Protein AF-A0A527ZMW0-F1 (afdb_monomer_lite)

Foldseek 3Di:
DDPVPDDDDDDDDDDDDDDDDFLDPLLVLLLVLLVQCVVDVVCLVVSLVSLCVLLVCCVVNDPDVVLSVLSVVLSVQSVVPPDDVSSVVSSVSSNVSSVCSSQVPDDPLRVQLVVLLVQLLVCLVVLHDLVSNVVSLVSNVVSVVVVLVVVVVVLVVDPPRPPPCPVVSVVVVVVLVVLSVVLSVCSNVSVSVVSVVSSVVSVVVVSVSVVVVVVVVDPVVVVVVVVVVVVVVVVVVVVVVVVVVVVVVVVVVVVVVVPVPDD

Structure (mmCIF, N/CA/C/O backbone):
data_AF-A0A527ZMW0-F1
#
_entry.id   AF-A0A527ZMW0-F1
#
loop_
_atom_site.group_PDB
_atom_site.id
_atom_site.type_symbol
_atom_site.label_atom_id
_atom_site.label_alt_id
_atom_site.label_comp_id
_atom_site.label_asym_id
_atom_site.label_entity_id
_atom_site.label_seq_id
_atom_site.pdbx_PDB_ins_code
_atom_site.Cartn_x
_atom_site.Cartn_y
_atom_site.Cartn_z
_atom_site.occupancy
_atom_site.B_iso_or_equiv
_atom_site.auth_seq_id
_atom_site.auth_comp_id
_atom_site.auth_asym_id
_atom_site.auth_atom_id
_atom_site.pdbx_PDB_model_num
ATOM 1 N N . THR A 1 1 ? 29.508 -37.284 3.346 1.00 54.88 1 THR A N 1
ATOM 2 C CA . THR A 1 1 ? 30.348 -38.178 4.153 1.00 54.88 1 THR A CA 1
ATOM 3 C C . THR A 1 1 ? 31.459 -37.344 4.719 1.00 54.88 1 THR A C 1
ATOM 5 O O . THR A 1 1 ? 32.079 -36.634 3.936 1.00 54.88 1 THR A O 1
ATOM 8 N N . ASP A 1 2 ? 31.626 -37.317 6.035 1.00 70.69 2 ASP A N 1
ATOM 9 C CA . ASP A 1 2 ? 32.776 -36.655 6.656 1.00 70.69 2 ASP A CA 1
ATOM 10 C C . ASP A 1 2 ? 34.026 -37.556 6.625 1.00 70.69 2 ASP A C 1
ATOM 12 O O . ASP A 1 2 ? 33.972 -38.701 6.169 1.00 70.69 2 ASP A O 1
ATOM 16 N N . ASP A 1 3 ? 35.152 -37.020 7.099 1.00 57.31 3 ASP A N 1
ATOM 17 C CA . ASP A 1 3 ? 36.457 -37.700 7.164 1.00 57.31 3 ASP A CA 1
ATOM 18 C C . ASP A 1 3 ? 36.449 -38.927 8.108 1.00 57.31 3 ASP A C 1
ATOM 20 O O . ASP A 1 3 ? 37.329 -39.780 8.048 1.00 57.31 3 ASP A O 1
ATOM 24 N N . ALA A 1 4 ? 35.409 -39.059 8.945 1.00 74.69 4 ALA A N 1
ATOM 25 C CA . ALA A 1 4 ? 35.156 -40.203 9.820 1.00 74.69 4 ALA A CA 1
ATOM 26 C C . ALA A 1 4 ? 34.167 -41.230 9.220 1.00 74.69 4 ALA A C 1
ATOM 28 O O . ALA A 1 4 ? 33.839 -42.221 9.871 1.00 74.69 4 ALA A O 1
ATOM 29 N N . GLY A 1 5 ? 33.697 -41.032 7.982 1.00 66.56 5 GLY A N 1
ATOM 30 C CA . GLY A 1 5 ? 32.809 -41.966 7.286 1.00 66.56 5 GLY A CA 1
ATOM 31 C C . GLY A 1 5 ? 31.313 -41.784 7.567 1.00 66.56 5 GLY A C 1
ATOM 32 O O . GLY A 1 5 ? 30.513 -42.600 7.110 1.00 66.56 5 GLY A O 1
ATOM 33 N N . HIS A 1 6 ? 30.887 -40.725 8.260 1.00 68.56 6 HIS A N 1
ATOM 34 C CA . HIS A 1 6 ? 29.470 -40.487 8.535 1.00 68.56 6 HIS A CA 1
ATOM 35 C C . HIS A 1 6 ? 28.765 -39.802 7.365 1.00 68.56 6 HIS A C 1
ATOM 37 O O . HIS A 1 6 ? 29.131 -38.714 6.913 1.00 68.56 6 HIS A O 1
ATOM 43 N N . THR A 1 7 ? 27.689 -40.419 6.889 1.00 69.50 7 THR A N 1
ATOM 44 C CA . THR A 1 7 ? 26.748 -39.834 5.931 1.00 69.50 7 THR A CA 1
ATOM 45 C C . THR A 1 7 ? 25.524 -39.303 6.662 1.00 69.50 7 THR A C 1
ATOM 47 O O . THR A 1 7 ? 24.735 -40.083 7.187 1.00 69.50 7 THR A O 1
ATOM 50 N N . ALA A 1 8 ? 25.333 -37.985 6.655 1.00 70.44 8 ALA A N 1
ATOM 51 C CA . ALA A 1 8 ? 24.058 -37.373 7.004 1.00 70.44 8 ALA A CA 1
ATOM 52 C C . ALA A 1 8 ? 23.276 -37.066 5.719 1.00 70.44 8 ALA A C 1
ATOM 54 O O . ALA A 1 8 ? 23.805 -36.435 4.803 1.00 70.44 8 ALA A O 1
ATOM 55 N N . THR A 1 9 ? 22.021 -37.499 5.659 1.00 70.69 9 THR A N 1
ATOM 56 C CA . THR A 1 9 ? 21.049 -37.096 4.635 1.00 70.69 9 THR A CA 1
ATOM 57 C C . THR A 1 9 ? 19.960 -36.282 5.317 1.00 70.69 9 THR A C 1
ATOM 59 O O . THR A 1 9 ? 19.293 -36.790 6.217 1.00 70.69 9 THR A O 1
ATOM 62 N N . SER A 1 10 ? 19.789 -35.022 4.923 1.00 77.88 10 SER A N 1
ATOM 63 C CA . SER A 1 10 ? 18.657 -34.205 5.358 1.00 77.88 10 SER A CA 1
ATOM 64 C C . SER A 1 10 ? 17.504 -34.333 4.367 1.00 77.88 10 SER A C 1
ATOM 66 O O . SER A 1 10 ? 17.706 -34.363 3.153 1.00 77.88 10 SER A O 1
ATOM 68 N N . GLU A 1 11 ? 16.277 -34.393 4.880 1.00 75.44 11 GLU A N 1
ATOM 69 C CA . GLU A 1 11 ? 15.088 -34.260 4.042 1.00 75.44 11 GLU A CA 1
ATOM 70 C C . GLU A 1 11 ? 14.970 -32.820 3.529 1.00 75.44 11 GLU A C 1
ATOM 72 O O . GLU A 1 11 ? 15.135 -31.853 4.280 1.00 75.44 11 GLU A O 1
ATOM 77 N N . THR A 1 12 ? 14.661 -32.657 2.241 1.00 75.25 12 THR A N 1
ATOM 78 C CA . THR A 1 12 ? 14.350 -31.346 1.668 1.00 75.25 12 THR A CA 1
ATOM 79 C C . THR A 1 12 ? 13.037 -30.833 2.256 1.00 75.25 12 THR A C 1
ATOM 81 O O . THR A 1 12 ? 11.980 -31.415 2.025 1.00 75.25 12 THR A O 1
ATOM 84 N N . LYS A 1 13 ? 13.086 -29.720 2.995 1.00 71.88 13 LYS A N 1
ATOM 85 C CA . LYS A 1 13 ? 11.888 -29.008 3.456 1.00 71.88 13 LYS A CA 1
ATOM 86 C C . LYS A 1 13 ? 11.589 -27.827 2.539 1.00 71.88 13 LYS A C 1
ATOM 88 O O . LYS A 1 13 ? 12.418 -26.935 2.386 1.00 71.88 13 LYS A O 1
ATOM 93 N N . THR A 1 14 ? 10.389 -27.797 1.967 1.00 74.69 14 THR A N 1
ATOM 94 C CA . THR A 1 14 ? 9.876 -26.637 1.231 1.00 74.69 14 THR A CA 1
ATOM 95 C C . THR A 1 14 ? 9.205 -25.683 2.215 1.00 74.69 14 THR A C 1
ATOM 97 O O . THR A 1 14 ? 8.204 -26.033 2.834 1.00 74.69 14 THR A O 1
ATOM 100 N N . LEU A 1 15 ? 9.762 -24.483 2.373 1.00 58.47 15 LEU A N 1
ATOM 101 C CA . LEU A 1 15 ? 9.189 -23.423 3.202 1.00 58.47 15 LEU A CA 1
ATOM 102 C C . LEU A 1 15 ? 8.570 -22.356 2.291 1.00 58.47 15 LEU A C 1
ATOM 104 O O . LEU A 1 15 ? 9.233 -21.870 1.375 1.00 58.47 15 LEU A O 1
ATOM 108 N N . VAL A 1 16 ? 7.320 -21.967 2.545 1.00 63.12 16 VAL A N 1
ATOM 109 C CA . VAL A 1 16 ? 6.725 -20.779 1.917 1.00 63.12 16 VAL A CA 1
ATOM 110 C C . VAL A 1 16 ? 7.080 -19.585 2.793 1.00 63.12 16 VAL A C 1
ATOM 112 O O . VAL A 1 16 ? 6.621 -19.491 3.930 1.00 63.12 16 VAL A O 1
ATOM 115 N N . MET A 1 17 ? 7.936 -18.693 2.296 1.00 60.50 17 MET A N 1
ATOM 116 C CA . MET A 1 17 ? 8.228 -17.446 3.006 1.00 60.50 17 MET A CA 1
ATOM 117 C C . MET A 1 17 ? 6.960 -16.582 3.050 1.00 60.50 17 MET A C 1
ATOM 119 O O . MET A 1 17 ? 6.276 -16.500 2.031 1.00 60.50 17 MET A O 1
ATOM 123 N N . PRO A 1 18 ? 6.628 -15.925 4.174 1.00 53.22 18 PRO A N 1
ATOM 124 C CA . PRO A 1 18 ? 5.506 -14.994 4.209 1.00 53.22 18 PRO A CA 1
ATOM 125 C C . PRO A 1 18 ? 5.781 -13.824 3.253 1.00 53.22 18 PRO A C 1
ATOM 127 O O . PRO A 1 18 ? 6.775 -13.114 3.402 1.00 53.22 18 PRO A O 1
ATOM 130 N N . LEU A 1 19 ? 4.913 -13.630 2.255 1.00 64.69 19 LEU A N 1
ATOM 131 C CA . LEU A 1 19 ? 4.957 -12.480 1.349 1.00 64.69 19 LEU A CA 1
ATOM 132 C C . LEU A 1 19 ? 3.869 -11.481 1.740 1.00 64.69 19 LEU A C 1
ATOM 134 O O . LEU A 1 19 ? 2.721 -11.865 1.959 1.00 64.69 19 LEU A O 1
ATOM 138 N N . ARG A 1 20 ? 4.212 -10.188 1.773 1.00 71.12 20 ARG A N 1
ATOM 139 C CA . ARG A 1 20 ? 3.205 -9.123 1.821 1.00 71.12 20 ARG A CA 1
ATOM 140 C C . ARG A 1 20 ? 2.433 -9.133 0.493 1.00 71.12 20 ARG A C 1
ATOM 142 O O . ARG A 1 20 ? 3.083 -9.041 -0.552 1.00 71.12 20 ARG A O 1
ATOM 149 N N . PRO A 1 21 ? 1.094 -9.240 0.497 1.00 72.75 21 PRO A N 1
ATOM 150 C CA . PRO A 1 21 ? 0.320 -9.114 -0.729 1.00 72.75 21 PRO A CA 1
ATOM 151 C C . PRO A 1 21 ? 0.387 -7.669 -1.244 1.00 72.75 21 PRO A C 1
ATOM 153 O O . PRO A 1 21 ? 0.359 -6.723 -0.460 1.00 72.75 21 PRO A O 1
ATOM 156 N N . PHE A 1 22 ? 0.476 -7.515 -2.564 1.00 75.44 22 PHE A N 1
ATOM 157 C CA . PHE A 1 22 ? 0.350 -6.236 -3.268 1.00 75.44 22 PHE A CA 1
ATOM 158 C C . PHE A 1 22 ? -0.889 -6.318 -4.156 1.00 75.44 22 PHE A C 1
ATOM 160 O O . PHE A 1 22 ? -1.039 -7.304 -4.885 1.00 75.44 22 PHE A O 1
ATOM 167 N N . SER A 1 23 ? -1.781 -5.332 -4.094 1.00 75.50 23 SER A N 1
ATOM 168 C CA . SER A 1 23 ? -2.983 -5.279 -4.935 1.00 75.50 23 SER A CA 1
ATOM 169 C C . SER A 1 23 ? -2.715 -4.550 -6.251 1.00 75.50 23 SER A C 1
ATOM 171 O O . SER A 1 23 ? -3.281 -4.923 -7.281 1.00 75.50 23 SER A O 1
ATOM 173 N N . ASN A 1 24 ? -1.798 -3.574 -6.256 1.00 79.00 24 ASN A N 1
ATOM 174 C CA . ASN A 1 24 ? -1.474 -2.795 -7.441 1.00 79.00 24 ASN A CA 1
ATOM 175 C C . ASN A 1 24 ? -0.688 -3.650 -8.460 1.00 79.00 24 ASN A C 1
ATOM 177 O O . ASN A 1 24 ? 0.379 -4.175 -8.133 1.00 79.00 24 ASN A O 1
ATOM 181 N N . PRO A 1 25 ? -1.147 -3.770 -9.719 1.00 86.06 25 PRO A N 1
ATOM 182 C CA . PRO A 1 25 ? -0.481 -4.582 -10.744 1.00 86.06 25 PRO A CA 1
ATOM 183 C C . PRO A 1 25 ? 0.947 -4.129 -11.049 1.00 86.06 25 PRO A C 1
ATOM 185 O O . PRO A 1 25 ? 1.824 -4.963 -11.270 1.00 86.06 25 PRO A O 1
ATOM 188 N N . LEU A 1 26 ? 1.191 -2.819 -11.021 1.00 88.69 26 LEU A N 1
ATOM 189 C CA . LEU A 1 26 ? 2.509 -2.238 -11.235 1.00 88.69 26 LEU A CA 1
ATOM 190 C C . LEU A 1 26 ? 3.428 -2.523 -10.039 1.00 88.69 26 LEU A C 1
ATOM 192 O O . LEU A 1 26 ? 4.558 -2.964 -10.233 1.00 88.69 26 LEU A O 1
ATOM 196 N N . ALA A 1 27 ? 2.932 -2.371 -8.805 1.00 90.00 27 ALA A N 1
ATOM 197 C CA . ALA A 1 27 ? 3.698 -2.733 -7.607 1.00 90.00 27 ALA A CA 1
ATOM 198 C C . ALA A 1 27 ? 4.015 -4.237 -7.570 1.00 90.00 27 ALA A C 1
ATOM 200 O O . ALA A 1 27 ? 5.137 -4.632 -7.249 1.00 90.00 27 ALA A O 1
ATOM 201 N N . ARG A 1 28 ? 3.059 -5.084 -7.982 1.00 89.19 28 ARG A N 1
ATOM 202 C CA . ARG A 1 28 ? 3.259 -6.530 -8.157 1.00 89.19 28 ARG A CA 1
ATOM 203 C C . ARG A 1 28 ? 4.340 -6.845 -9.192 1.00 89.19 28 ARG A C 1
ATOM 205 O O . ARG A 1 28 ? 5.141 -7.750 -8.983 1.00 89.19 28 ARG A O 1
ATOM 212 N N . ALA A 1 29 ? 4.395 -6.116 -10.301 1.00 92.69 29 ALA A N 1
ATOM 213 C CA . ALA A 1 29 ? 5.445 -6.318 -11.294 1.00 92.69 29 ALA A CA 1
ATOM 214 C C . ALA A 1 29 ? 6.835 -5.964 -10.729 1.00 92.69 29 ALA A C 1
ATOM 216 O O . ALA A 1 29 ? 7.787 -6.725 -10.910 1.00 92.69 29 ALA A O 1
ATOM 217 N N . VAL A 1 30 ? 6.938 -4.862 -9.978 1.00 94.38 30 VAL A N 1
ATOM 218 C CA . VAL A 1 30 ? 8.184 -4.438 -9.318 1.00 94.38 30 VAL A CA 1
ATOM 219 C C . VAL A 1 30 ? 8.623 -5.443 -8.244 1.00 94.38 30 VAL A C 1
ATOM 221 O O . VAL A 1 30 ? 9.801 -5.804 -8.188 1.00 94.38 30 VAL A O 1
ATOM 224 N N . ILE A 1 31 ? 7.704 -5.961 -7.418 1.00 94.25 31 ILE A N 1
ATOM 225 C CA . ILE A 1 31 ? 8.073 -6.927 -6.371 1.00 94.25 31 ILE A CA 1
ATOM 226 C C . ILE A 1 31 ? 8.515 -8.278 -6.947 1.00 94.25 31 ILE A C 1
ATOM 228 O O . ILE A 1 31 ? 9.418 -8.909 -6.397 1.00 94.25 31 ILE A O 1
ATOM 232 N N . GLU A 1 32 ? 7.948 -8.711 -8.076 1.00 93.62 32 GLU A N 1
ATOM 233 C CA . GLU A 1 32 ? 8.420 -9.914 -8.768 1.00 93.62 32 GLU A CA 1
ATOM 234 C C . GLU A 1 32 ? 9.833 -9.725 -9.326 1.00 93.62 32 GLU A C 1
ATOM 236 O O . GLU A 1 32 ? 10.675 -10.610 -9.172 1.00 93.62 32 GLU A O 1
ATOM 241 N N . GLN A 1 33 ? 10.141 -8.559 -9.899 1.00 94.69 33 GLN A N 1
ATOM 242 C CA . GLN A 1 33 ? 11.501 -8.225 -10.336 1.00 94.69 33 GLN A CA 1
ATOM 243 C C . GLN A 1 33 ? 12.490 -8.225 -9.168 1.00 94.69 33 GLN A C 1
ATOM 245 O O . GLN A 1 33 ? 13.560 -8.829 -9.266 1.00 94.69 33 GLN A O 1
ATOM 250 N N . ARG A 1 34 ? 12.101 -7.636 -8.029 1.00 95.56 34 ARG A N 1
ATOM 251 C CA . ARG A 1 34 ? 12.879 -7.695 -6.788 1.00 95.56 34 ARG A CA 1
ATOM 252 C C . ARG A 1 34 ? 13.140 -9.136 -6.362 1.00 95.56 34 ARG A C 1
ATOM 254 O O . ARG A 1 34 ? 14.267 -9.469 -6.015 1.00 95.56 34 ARG A O 1
ATOM 261 N N . ARG A 1 35 ? 12.111 -9.989 -6.367 1.00 93.00 35 ARG A N 1
ATOM 262 C CA . ARG A 1 35 ? 12.224 -11.402 -5.978 1.00 93.00 35 ARG A CA 1
ATOM 263 C C . ARG A 1 35 ? 13.189 -12.151 -6.889 1.00 93.00 35 ARG A C 1
ATOM 265 O O . ARG A 1 35 ? 14.018 -12.900 -6.389 1.00 93.00 35 ARG A O 1
ATOM 272 N N . VAL A 1 36 ? 13.097 -11.937 -8.201 1.00 93.69 36 VAL A N 1
ATOM 273 C CA . VAL A 1 36 ? 14.015 -12.531 -9.181 1.00 93.69 36 VAL A CA 1
ATOM 274 C C . VAL A 1 36 ? 15.455 -12.105 -8.895 1.00 93.69 36 VAL A C 1
ATOM 276 O O . VAL A 1 36 ? 16.319 -12.968 -8.785 1.00 93.69 36 VAL A O 1
ATOM 279 N N . LEU A 1 37 ? 15.697 -10.808 -8.695 1.00 92.75 37 LEU A N 1
ATOM 280 C CA . LEU A 1 37 ? 17.038 -10.280 -8.436 1.00 92.75 37 LEU A CA 1
ATOM 281 C C . LEU A 1 37 ? 17.608 -10.731 -7.081 1.00 92.75 37 LEU A C 1
ATOM 283 O O . LEU A 1 37 ? 18.798 -11.005 -6.970 1.00 92.75 37 LEU A O 1
ATOM 287 N N . ALA A 1 38 ? 16.759 -10.837 -6.056 1.00 92.12 38 ALA A N 1
ATOM 288 C CA . ALA A 1 38 ? 17.153 -11.283 -4.721 1.00 92.12 38 ALA A CA 1
ATOM 289 C C . ALA A 1 38 ? 17.500 -12.779 -4.663 1.00 92.12 38 ALA A C 1
ATOM 291 O O . ALA A 1 38 ? 18.273 -13.189 -3.800 1.00 92.12 38 ALA A O 1
ATOM 292 N N . LEU A 1 39 ? 16.910 -13.592 -5.545 1.00 91.69 39 LEU A N 1
ATOM 293 C CA . LEU A 1 39 ? 17.179 -15.029 -5.632 1.00 91.69 39 LEU A CA 1
ATOM 294 C C . LEU A 1 39 ? 18.359 -15.353 -6.555 1.00 91.69 39 LEU A C 1
ATOM 296 O O . LEU A 1 39 ? 19.047 -16.342 -6.316 1.00 91.69 39 LEU A O 1
ATOM 300 N N . ASP A 1 40 ? 18.582 -14.552 -7.599 1.00 91.56 40 ASP A N 1
ATOM 301 C CA . ASP A 1 40 ? 19.649 -14.768 -8.576 1.00 91.56 40 ASP A CA 1
ATOM 302 C C . ASP A 1 40 ? 20.208 -13.442 -9.116 1.00 91.56 40 ASP A C 1
ATOM 304 O O . ASP A 1 40 ? 19.581 -12.753 -9.924 1.00 91.56 40 ASP A O 1
ATOM 308 N N . ALA A 1 41 ? 21.444 -13.123 -8.726 1.00 88.88 41 ALA A N 1
ATOM 309 C CA . ALA A 1 41 ? 22.171 -11.951 -9.213 1.00 88.88 41 ALA A CA 1
ATOM 310 C C . ALA A 1 41 ? 22.422 -11.989 -10.736 1.00 88.88 41 ALA A C 1
ATOM 312 O O . ALA A 1 41 ? 22.469 -10.941 -11.387 1.00 88.88 41 ALA A O 1
ATOM 313 N N . ASN A 1 42 ? 22.521 -13.181 -11.341 1.00 92.06 42 ASN A N 1
ATOM 314 C CA . ASN A 1 42 ? 22.730 -13.332 -12.785 1.00 92.06 42 ASN A CA 1
ATOM 315 C C . ASN A 1 42 ? 21.476 -12.980 -13.595 1.00 92.06 42 ASN A C 1
ATOM 317 O O . ASN A 1 42 ? 21.561 -12.719 -14.797 1.00 92.06 42 ASN A O 1
ATOM 321 N N . ALA A 1 43 ? 20.313 -12.889 -12.944 1.00 94.19 43 ALA A N 1
ATOM 322 C CA . ALA A 1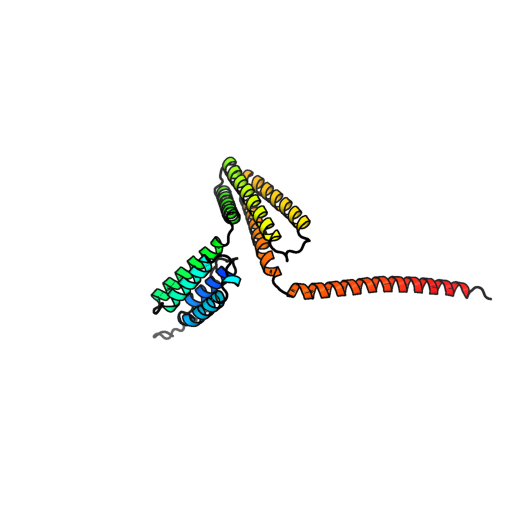 43 ? 19.068 -12.490 -13.583 1.00 94.19 43 ALA A CA 1
ATOM 323 C C . ALA A 1 43 ? 19.005 -10.988 -13.921 1.00 94.19 43 ALA A C 1
ATOM 325 O O . ALA A 1 43 ? 18.010 -10.545 -14.497 1.00 94.19 43 ALA A O 1
ATOM 326 N N . LYS A 1 44 ? 20.055 -10.201 -13.627 1.00 94.81 44 LYS A N 1
ATOM 327 C CA . LYS A 1 44 ? 20.141 -8.759 -13.918 1.00 94.81 44 LYS A CA 1
ATOM 328 C C . LYS A 1 44 ? 19.659 -8.391 -15.326 1.00 94.81 44 LYS A C 1
ATOM 330 O O . LYS A 1 44 ? 18.841 -7.485 -15.457 1.00 94.81 44 LYS A O 1
ATOM 335 N N . SER A 1 45 ? 20.137 -9.080 -16.369 1.00 95.88 45 SER A N 1
ATOM 336 C CA . SER A 1 45 ? 19.736 -8.772 -17.756 1.00 95.88 45 SER A CA 1
ATOM 337 C C . SER A 1 45 ? 18.232 -8.938 -17.950 1.00 95.88 45 SER A C 1
ATOM 339 O O . SER A 1 45 ? 17.569 -8.051 -18.469 1.00 95.88 45 SER A O 1
ATOM 341 N N . ARG A 1 46 ? 17.679 -10.042 -17.441 1.00 95.62 46 ARG A N 1
ATOM 342 C CA . ARG A 1 46 ? 16.249 -10.334 -17.525 1.00 95.62 46 ARG A CA 1
ATOM 343 C C . ARG A 1 46 ? 15.411 -9.299 -16.775 1.00 95.62 46 ARG A C 1
ATOM 345 O O . ARG A 1 46 ? 14.336 -8.937 -17.239 1.00 95.62 46 ARG A O 1
ATOM 352 N N . VAL A 1 47 ? 15.871 -8.839 -15.612 1.00 96.31 47 VAL A N 1
ATOM 353 C CA . VAL A 1 47 ? 15.169 -7.801 -14.845 1.00 96.31 47 VAL A CA 1
ATOM 354 C C . VAL A 1 47 ? 15.170 -6.473 -15.604 1.00 96.31 47 VAL A C 1
ATOM 356 O O . VAL A 1 47 ? 14.125 -5.835 -15.680 1.00 96.31 47 VAL A O 1
ATOM 359 N N . LEU A 1 48 ? 16.290 -6.095 -16.229 1.00 97.25 48 LEU A N 1
ATOM 360 C CA . LEU A 1 48 ? 16.361 -4.906 -17.085 1.00 97.25 48 LEU A CA 1
ATOM 361 C C . LEU A 1 48 ? 15.396 -4.994 -18.274 1.00 97.25 48 LEU A C 1
ATOM 363 O O . LEU A 1 48 ? 14.669 -4.035 -18.514 1.00 97.25 48 LEU A O 1
ATOM 367 N N . ASP A 1 49 ? 15.322 -6.144 -18.949 1.00 97.00 49 ASP A N 1
ATOM 368 C CA . ASP A 1 49 ? 14.391 -6.356 -20.066 1.00 97.00 49 ASP A CA 1
ATOM 369 C C . ASP A 1 49 ? 12.924 -6.224 -19.620 1.00 97.00 49 ASP A C 1
ATOM 371 O O . ASP A 1 49 ? 12.093 -5.640 -20.316 1.00 97.00 49 ASP A O 1
ATOM 375 N N . LEU A 1 50 ? 12.591 -6.741 -18.432 1.00 94.75 50 LEU A N 1
ATOM 376 C CA . LEU A 1 50 ? 11.250 -6.620 -17.855 1.00 94.75 50 LEU A CA 1
ATOM 377 C C . LEU A 1 50 ? 10.923 -5.178 -17.453 1.00 94.75 50 LEU A C 1
ATOM 379 O O . LEU A 1 50 ? 9.793 -4.736 -17.655 1.00 94.75 50 LEU A O 1
ATOM 383 N N . MET A 1 51 ? 11.886 -4.440 -16.897 1.00 95.38 51 MET A N 1
ATOM 384 C CA . MET A 1 51 ? 11.730 -3.009 -16.632 1.00 95.38 51 MET A CA 1
ATOM 385 C C . MET A 1 51 ? 11.488 -2.245 -17.932 1.00 95.38 51 MET A C 1
ATOM 387 O O . MET A 1 51 ? 10.527 -1.483 -18.005 1.00 95.38 51 MET A O 1
ATOM 391 N N . ASP A 1 52 ? 12.294 -2.515 -18.964 1.00 95.75 52 ASP A N 1
ATOM 392 C CA . ASP A 1 52 ? 12.156 -1.919 -20.294 1.00 95.75 52 ASP A CA 1
ATOM 393 C C . ASP A 1 52 ? 10.763 -2.169 -20.881 1.00 95.75 52 ASP A C 1
ATOM 395 O O . ASP A 1 52 ? 10.113 -1.227 -21.338 1.00 95.75 52 ASP A O 1
ATOM 399 N N . ALA A 1 53 ? 10.259 -3.402 -20.786 1.00 94.44 53 ALA A N 1
ATOM 400 C CA . ALA A 1 53 ? 8.933 -3.770 -21.275 1.00 94.44 53 ALA A CA 1
ATOM 401 C C . ALA A 1 53 ? 7.798 -2.984 -20.593 1.00 94.44 53 ALA A C 1
ATOM 403 O O . ALA A 1 53 ? 6.887 -2.514 -21.273 1.00 94.44 53 ALA A O 1
ATOM 404 N N . ILE A 1 54 ? 7.856 -2.803 -19.269 1.00 91.31 54 ILE A N 1
ATOM 405 C CA . ILE A 1 54 ? 6.844 -2.034 -18.519 1.00 91.31 54 ILE A CA 1
ATOM 406 C C . ILE A 1 54 ? 6.921 -0.545 -18.887 1.00 91.31 54 ILE A C 1
ATOM 408 O O . ILE A 1 54 ? 5.898 0.130 -18.986 1.00 91.31 54 ILE A O 1
ATOM 412 N N . THR A 1 55 ? 8.126 -0.032 -19.138 1.00 93.56 55 THR A N 1
ATOM 413 C CA . THR A 1 55 ? 8.362 1.380 -19.475 1.00 93.56 55 THR A CA 1
ATOM 414 C C . THR A 1 55 ? 8.225 1.715 -20.962 1.00 93.56 55 THR A C 1
ATOM 416 O O . THR A 1 55 ? 8.402 2.871 -21.330 1.00 93.56 55 THR A O 1
ATOM 419 N N . LEU A 1 56 ? 7.901 0.741 -21.822 1.00 93.75 56 LEU A N 1
ATOM 420 C CA . LEU A 1 56 ? 7.893 0.916 -23.280 1.00 93.75 56 LEU A CA 1
ATOM 421 C C . LEU A 1 56 ? 6.826 1.907 -23.775 1.00 93.75 56 LEU A C 1
ATOM 423 O O . LEU A 1 56 ? 7.069 2.643 -24.730 1.00 93.75 56 LEU A O 1
ATOM 427 N N . ARG A 1 57 ? 5.644 1.901 -23.150 1.00 91.38 57 ARG A N 1
ATOM 428 C CA . ARG A 1 57 ? 4.509 2.787 -23.465 1.00 91.38 57 ARG A CA 1
ATOM 429 C C . ARG A 1 57 ? 4.023 3.459 -22.181 1.00 91.38 57 ARG A C 1
ATOM 431 O O . ARG A 1 57 ? 3.028 3.021 -21.602 1.00 91.38 57 ARG A O 1
ATOM 438 N N . PRO A 1 58 ? 4.760 4.456 -21.665 1.00 88.88 58 PRO A N 1
ATOM 439 C CA . PRO A 1 58 ? 4.494 4.998 -20.341 1.00 88.88 58 PRO A CA 1
ATOM 440 C C . PRO A 1 58 ? 3.097 5.620 -20.220 1.00 88.88 58 PRO A C 1
ATOM 442 O O . PRO A 1 58 ? 2.487 5.524 -19.160 1.00 88.88 58 PRO A O 1
ATOM 445 N N . GLU A 1 59 ? 2.571 6.185 -21.307 1.00 84.38 59 GLU A N 1
ATOM 446 C CA . GLU A 1 59 ? 1.225 6.755 -21.385 1.00 84.38 59 GLU A CA 1
ATOM 447 C C . GLU A 1 59 ? 0.091 5.742 -21.167 1.00 84.38 59 GLU A C 1
ATOM 449 O O . GLU A 1 59 ? -0.972 6.131 -20.694 1.00 84.38 59 GLU A O 1
ATOM 454 N N . ASP A 1 60 ? 0.319 4.459 -21.465 1.00 84.88 60 ASP A N 1
ATOM 455 C CA . ASP A 1 60 ? -0.686 3.401 -21.300 1.00 84.88 60 ASP A CA 1
ATOM 456 C C . ASP A 1 60 ? -0.494 2.620 -19.990 1.00 84.88 60 ASP A C 1
ATOM 458 O O . ASP A 1 60 ? -1.430 1.997 -19.487 1.00 84.88 60 ASP A O 1
ATOM 462 N N . THR A 1 61 ? 0.729 2.613 -19.449 1.00 80.31 61 THR A N 1
ATOM 463 C CA . THR A 1 61 ? 1.102 1.784 -18.292 1.00 80.31 61 THR A CA 1
ATOM 464 C C . THR A 1 61 ? 1.041 2.540 -16.960 1.00 80.31 61 THR A C 1
ATOM 466 O O . THR A 1 61 ? 0.878 1.909 -15.914 1.00 80.31 61 THR A O 1
ATOM 469 N N . PHE A 1 62 ? 1.193 3.871 -16.957 1.00 84.19 62 PHE A N 1
ATOM 470 C CA . PHE A 1 62 ? 1.338 4.660 -15.729 1.00 84.19 62 PHE A CA 1
ATOM 471 C C . PHE A 1 62 ? 0.310 5.789 -15.622 1.00 84.19 62 PHE A C 1
ATOM 473 O O . PHE A 1 62 ? 0.395 6.789 -16.327 1.00 84.19 62 PHE A O 1
ATOM 480 N N . ASP A 1 63 ? -0.562 5.700 -14.616 1.00 77.06 63 ASP A N 1
ATOM 481 C CA . ASP A 1 63 ? -1.461 6.803 -14.237 1.00 77.06 63 ASP A CA 1
ATOM 482 C C . ASP A 1 63 ? -0.709 7.973 -13.575 1.00 77.06 63 ASP A C 1
ATOM 484 O O . ASP A 1 63 ? -1.144 9.124 -13.613 1.00 77.06 63 ASP A O 1
ATOM 488 N N . ASN A 1 64 ? 0.435 7.680 -12.946 1.00 80.62 64 ASN A N 1
ATOM 489 C CA . ASN A 1 64 ? 1.282 8.655 -12.270 1.00 80.62 64 ASN A CA 1
ATOM 490 C C . ASN A 1 64 ? 2.708 8.595 -12.825 1.00 80.62 64 ASN A C 1
ATOM 492 O O . ASN A 1 64 ? 3.441 7.624 -12.619 1.00 80.62 64 ASN A O 1
ATOM 496 N N . MET A 1 65 ? 3.133 9.681 -13.471 1.00 84.31 65 MET A N 1
ATOM 497 C CA . MET A 1 65 ? 4.459 9.781 -14.081 1.00 84.31 65 MET A CA 1
ATOM 498 C C . MET A 1 65 ? 5.604 9.728 -13.053 1.00 84.31 65 MET A C 1
ATOM 500 O O . MET A 1 65 ? 6.722 9.351 -13.395 1.00 84.31 65 MET A O 1
ATOM 504 N N . AL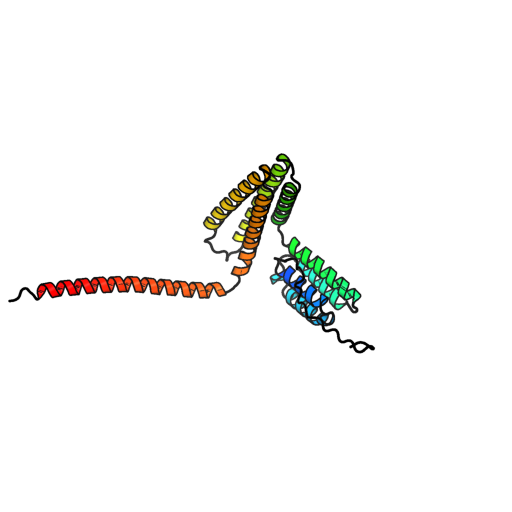A A 1 66 ? 5.346 10.029 -11.776 1.00 84.81 66 ALA A N 1
ATOM 505 C CA . ALA A 1 66 ? 6.333 9.831 -10.716 1.00 84.81 66 ALA A CA 1
ATOM 506 C C . ALA A 1 66 ? 6.694 8.345 -10.538 1.00 84.81 66 ALA A C 1
ATOM 508 O O . ALA A 1 66 ? 7.859 8.024 -10.311 1.00 84.81 66 ALA A O 1
ATOM 509 N N . HIS A 1 67 ? 5.729 7.430 -10.706 1.00 90.19 67 HIS A N 1
ATOM 510 C CA . HIS A 1 67 ? 5.985 5.986 -10.658 1.00 90.19 67 HIS A CA 1
ATOM 511 C C . HIS A 1 67 ? 6.853 5.540 -11.839 1.00 90.19 67 HIS A C 1
ATOM 513 O O . HIS A 1 67 ? 7.792 4.769 -11.655 1.00 90.19 67 HIS A O 1
ATOM 519 N N . TYR A 1 68 ? 6.594 6.077 -13.034 1.00 91.31 68 TYR A N 1
ATOM 520 C CA . TYR A 1 68 ? 7.446 5.851 -14.203 1.00 91.31 68 TYR A CA 1
ATOM 521 C C . TYR A 1 68 ? 8.888 6.299 -13.940 1.00 91.31 68 TYR A C 1
ATOM 523 O O . TYR A 1 68 ? 9.828 5.527 -14.139 1.00 91.31 68 TYR A O 1
ATOM 531 N N . LEU A 1 69 ? 9.074 7.518 -13.426 1.00 92.56 69 LEU A N 1
ATOM 532 C CA . LEU A 1 69 ? 10.402 8.046 -13.109 1.00 92.56 69 LEU A CA 1
ATOM 533 C C . LEU A 1 69 ? 11.120 7.209 -12.042 1.00 92.56 69 LEU A C 1
ATOM 535 O O . LEU A 1 69 ? 12.324 6.980 -12.159 1.00 92.56 69 LEU A O 1
ATOM 539 N N . ALA A 1 70 ? 10.395 6.705 -11.041 1.00 92.19 70 ALA A N 1
ATOM 540 C CA . ALA A 1 70 ? 10.951 5.816 -10.025 1.00 92.19 70 ALA A CA 1
ATOM 541 C C . ALA A 1 70 ? 11.465 4.497 -10.632 1.00 92.19 70 ALA A C 1
ATOM 543 O O . ALA A 1 70 ? 12.597 4.098 -10.359 1.00 92.19 70 ALA A O 1
ATOM 544 N N . ILE A 1 71 ? 10.691 3.859 -11.520 1.00 95.25 71 ILE A N 1
ATOM 545 C CA . ILE A 1 71 ? 11.123 2.631 -12.211 1.00 95.25 71 ILE A CA 1
ATOM 546 C C . ILE A 1 71 ? 12.299 2.910 -13.157 1.00 95.25 71 ILE A C 1
ATOM 548 O O . ILE A 1 71 ? 13.250 2.132 -13.198 1.00 95.25 71 ILE A O 1
ATOM 552 N N . MET A 1 72 ? 12.301 4.039 -13.869 1.00 96.12 72 MET A N 1
ATOM 553 C CA . MET A 1 72 ? 13.424 4.433 -14.731 1.00 96.12 72 MET A CA 1
ATOM 554 C C . MET A 1 72 ? 14.709 4.712 -13.941 1.00 96.12 72 MET A C 1
ATOM 556 O O . MET A 1 72 ? 15.809 4.384 -14.402 1.00 96.12 72 MET A O 1
ATOM 560 N N . SER A 1 73 ? 14.581 5.281 -12.740 1.00 96.19 73 SER A N 1
ATOM 561 C CA . SER A 1 73 ? 15.685 5.452 -11.792 1.00 96.19 73 SER A CA 1
ATOM 562 C C . SER A 1 73 ? 16.252 4.094 -11.369 1.00 96.19 73 SER A C 1
ATOM 564 O O . SER A 1 73 ? 17.447 3.854 -11.555 1.00 96.19 73 SER A O 1
ATOM 566 N N . ALA A 1 74 ? 15.398 3.174 -10.908 1.00 96.31 74 ALA A N 1
ATOM 567 C CA . ALA A 1 74 ? 15.779 1.810 -10.526 1.00 96.31 74 ALA A CA 1
ATOM 568 C C . ALA A 1 74 ? 16.468 1.063 -11.671 1.00 96.31 74 ALA A C 1
ATOM 570 O O . ALA A 1 74 ? 17.579 0.559 -11.532 1.00 96.31 74 ALA A O 1
ATOM 571 N N . ARG A 1 75 ? 15.893 1.119 -12.874 1.00 97.31 75 ARG A N 1
ATOM 572 C CA . ARG A 1 75 ? 16.499 0.545 -14.077 1.00 97.31 75 ARG A CA 1
ATOM 573 C C . ARG A 1 75 ? 17.906 1.086 -14.337 1.00 97.31 75 ARG A C 1
ATOM 575 O O . ARG A 1 75 ? 18.824 0.328 -14.654 1.00 97.31 75 ARG A O 1
ATOM 582 N N . THR A 1 76 ? 18.088 2.400 -14.225 1.00 96.69 76 THR A N 1
ATOM 583 C CA . THR A 1 76 ? 19.390 3.043 -14.449 1.00 96.69 76 THR A CA 1
ATOM 584 C C . THR A 1 76 ? 20.407 2.606 -13.395 1.00 96.69 76 THR A C 1
ATOM 586 O O . THR A 1 76 ? 21.535 2.253 -13.750 1.00 96.69 76 THR A O 1
ATOM 589 N N . ARG A 1 77 ? 20.004 2.552 -12.120 1.00 96.06 77 ARG A N 1
ATOM 590 C CA . ARG A 1 77 ? 20.836 2.058 -11.013 1.00 96.06 77 ARG A CA 1
ATOM 591 C C . ARG A 1 77 ? 21.210 0.590 -11.196 1.00 96.06 77 ARG A C 1
ATOM 593 O O . ARG A 1 77 ? 22.397 0.271 -11.162 1.00 96.06 77 ARG A O 1
ATOM 600 N N . LEU A 1 78 ? 20.244 -0.274 -11.503 1.00 96.75 78 LEU A N 1
ATOM 601 C CA . LEU A 1 78 ? 20.471 -1.690 -11.785 1.00 96.75 78 LEU A CA 1
ATOM 602 C C . LEU A 1 78 ? 21.456 -1.881 -12.941 1.00 96.75 78 LEU A C 1
ATOM 604 O O . LEU A 1 78 ? 22.371 -2.700 -12.854 1.00 96.75 78 LEU A O 1
ATOM 608 N N . LYS A 1 79 ? 21.333 -1.096 -14.019 1.00 96.81 79 LYS A N 1
ATOM 609 C CA . LYS A 1 79 ? 22.278 -1.143 -15.144 1.00 96.81 79 LYS A CA 1
ATOM 610 C C . LYS A 1 79 ? 23.711 -0.853 -14.686 1.00 96.81 79 LYS A C 1
ATOM 612 O O . LYS A 1 79 ? 24.625 -1.562 -15.112 1.00 96.81 79 LYS A O 1
ATOM 617 N N . MET A 1 80 ? 23.893 0.115 -13.788 1.00 96.25 80 MET A N 1
ATOM 618 C CA . MET A 1 80 ? 25.187 0.507 -13.208 1.00 96.25 80 MET A CA 1
ATOM 619 C C . MET A 1 80 ? 25.668 -0.389 -12.051 1.00 96.25 80 MET A C 1
ATOM 621 O O . MET A 1 80 ? 26.817 -0.262 -11.623 1.00 96.25 80 MET A O 1
ATOM 625 N N . ALA A 1 81 ? 24.826 -1.288 -11.536 1.00 95.75 81 ALA A N 1
ATOM 626 C CA . ALA A 1 81 ? 25.192 -2.219 -10.475 1.00 95.75 81 ALA A CA 1
ATOM 627 C C . ALA A 1 81 ? 26.135 -3.304 -11.017 1.00 95.75 81 ALA A C 1
ATOM 629 O O . ALA A 1 81 ? 25.710 -4.219 -11.721 1.00 95.75 81 ALA A O 1
ATOM 630 N N . ASP A 1 82 ? 27.426 -3.167 -10.741 1.00 93.25 82 ASP A N 1
ATOM 631 C CA . ASP A 1 82 ? 28.513 -4.024 -11.235 1.00 93.25 82 ASP A CA 1
ATOM 632 C C . ASP A 1 82 ? 29.006 -5.047 -10.199 1.00 93.25 82 ASP A C 1
ATOM 634 O O . ASP A 1 82 ? 29.879 -5.853 -10.506 1.00 93.25 82 ASP A O 1
ATOM 638 N N . ASN A 1 83 ? 28.451 -5.021 -8.987 1.00 93.88 83 ASN A N 1
ATOM 639 C CA . ASN A 1 83 ? 28.832 -5.891 -7.881 1.00 93.88 83 ASN A CA 1
ATOM 640 C C . ASN A 1 83 ? 27.632 -6.221 -6.982 1.00 93.88 83 ASN A C 1
ATOM 642 O O . ASN A 1 83 ? 26.600 -5.545 -7.030 1.00 93.88 83 ASN A O 1
ATOM 646 N N . ASP A 1 84 ? 27.800 -7.243 -6.144 1.00 91.12 84 ASP A N 1
ATOM 647 C CA . ASP A 1 84 ? 26.750 -7.785 -5.278 1.00 91.12 84 ASP A CA 1
ATOM 648 C C . ASP A 1 84 ? 26.189 -6.766 -4.281 1.00 91.12 84 ASP A C 1
ATOM 650 O O . ASP A 1 84 ? 24.990 -6.778 -4.010 1.00 91.12 84 ASP A O 1
ATOM 654 N N . ASP A 1 85 ? 27.014 -5.857 -3.756 1.00 93.06 85 ASP A N 1
ATOM 655 C CA . ASP A 1 85 ? 26.549 -4.849 -2.799 1.00 93.06 85 ASP A CA 1
ATOM 656 C C . ASP A 1 85 ? 25.594 -3.856 -3.468 1.00 93.06 85 ASP A C 1
ATOM 658 O O . ASP A 1 85 ? 24.499 -3.610 -2.965 1.00 93.06 85 ASP A O 1
ATOM 662 N N . LYS A 1 86 ? 25.922 -3.389 -4.678 1.00 94.19 86 LYS A N 1
ATOM 663 C CA . LYS A 1 86 ? 25.008 -2.545 -5.463 1.00 94.19 86 LYS A CA 1
ATOM 664 C C . LYS A 1 86 ? 23.723 -3.280 -5.852 1.00 94.19 86 LYS A C 1
ATOM 666 O O . LYS A 1 86 ? 22.671 -2.653 -5.947 1.00 94.19 86 LYS A O 1
ATOM 671 N N . LEU A 1 87 ? 23.785 -4.593 -6.091 1.00 94.12 87 LEU A N 1
ATOM 672 C CA . LEU A 1 87 ? 22.591 -5.399 -6.367 1.00 94.12 87 LEU A CA 1
ATOM 673 C C . LEU A 1 87 ? 21.700 -5.536 -5.125 1.00 94.12 87 LEU A C 1
ATOM 675 O O . LEU A 1 87 ? 20.478 -5.465 -5.248 1.00 94.12 87 LEU A O 1
ATOM 679 N N . ARG A 1 88 ? 22.283 -5.675 -3.928 1.00 92.94 88 ARG A N 1
ATOM 680 C CA . ARG A 1 88 ? 21.533 -5.670 -2.658 1.00 92.94 88 ARG A CA 1
ATOM 681 C C . ARG A 1 88 ? 20.837 -4.334 -2.423 1.00 92.94 88 ARG A C 1
ATOM 683 O O . ARG A 1 88 ? 19.655 -4.329 -2.078 1.00 92.94 88 ARG A O 1
ATOM 690 N N . ASP A 1 89 ? 21.531 -3.227 -2.668 1.00 93.25 89 ASP A N 1
ATOM 691 C CA . ASP A 1 89 ? 20.947 -1.886 -2.574 1.00 93.25 89 ASP A CA 1
ATOM 692 C C . ASP A 1 89 ? 19.780 -1.711 -3.551 1.00 93.25 89 ASP A C 1
ATOM 694 O O . ASP A 1 89 ? 18.758 -1.115 -3.212 1.00 93.25 89 ASP A O 1
ATOM 698 N N . GLU A 1 90 ? 19.900 -2.263 -4.759 1.00 95.56 90 GLU A N 1
ATOM 699 C CA . GLU A 1 90 ? 18.828 -2.231 -5.750 1.00 95.56 90 GLU A CA 1
ATOM 700 C C . GLU A 1 90 ? 17.619 -3.070 -5.311 1.00 95.56 90 GLU A C 1
ATOM 702 O O . GLU A 1 90 ? 16.479 -2.624 -5.410 1.00 95.56 90 GLU A O 1
ATOM 707 N N . VAL A 1 91 ? 17.841 -4.256 -4.737 1.00 95.56 91 VAL A N 1
ATOM 708 C CA . VAL A 1 91 ? 16.771 -5.081 -4.147 1.00 95.56 91 VAL A CA 1
ATOM 709 C C . VAL A 1 91 ? 16.037 -4.335 -3.025 1.00 95.56 91 VAL A C 1
ATOM 711 O O . VAL A 1 91 ? 14.815 -4.475 -2.892 1.00 95.56 91 VAL A O 1
ATOM 714 N N . ALA A 1 92 ? 16.748 -3.553 -2.211 1.00 93.12 92 ALA A N 1
ATOM 715 C CA . ALA A 1 92 ? 16.134 -2.699 -1.197 1.00 93.12 92 ALA A CA 1
ATOM 716 C C . ALA A 1 92 ? 15.341 -1.548 -1.837 1.00 93.12 92 ALA A C 1
ATOM 718 O O . ALA A 1 92 ? 14.198 -1.303 -1.464 1.00 93.12 92 ALA A O 1
ATOM 719 N N . TYR A 1 93 ? 15.887 -0.904 -2.864 1.00 94.69 93 TYR A N 1
ATOM 720 C CA . TYR A 1 93 ? 15.223 0.204 -3.546 1.00 94.69 93 TYR A CA 1
ATOM 721 C C . TYR A 1 93 ? 13.938 -0.215 -4.275 1.00 94.69 93 TYR A C 1
ATOM 723 O O . TYR A 1 93 ? 12.918 0.467 -4.192 1.00 94.69 93 TYR A O 1
ATOM 731 N N . LEU A 1 94 ? 13.930 -1.384 -4.922 1.00 94.88 94 LEU A N 1
ATOM 732 C CA . LEU A 1 94 ? 12.729 -1.933 -5.560 1.00 94.88 94 LEU A CA 1
ATOM 733 C C . LEU A 1 94 ? 11.598 -2.193 -4.558 1.00 94.88 94 LEU A C 1
ATOM 735 O O . LEU A 1 94 ? 10.426 -2.095 -4.916 1.00 94.88 94 LEU A O 1
ATOM 739 N N . TRP A 1 95 ? 11.926 -2.508 -3.301 1.00 93.94 95 TRP A N 1
ATOM 740 C CA . TRP A 1 95 ? 10.927 -2.627 -2.239 1.00 93.94 95 TRP A CA 1
ATOM 741 C C . TRP A 1 95 ? 10.269 -1.280 -1.934 1.00 93.94 95 TRP A C 1
ATOM 743 O O . TRP A 1 95 ? 9.044 -1.198 -1.897 1.00 93.94 95 TRP A O 1
ATOM 753 N N . GLU A 1 96 ? 11.066 -0.224 -1.773 1.00 91.12 96 GLU A N 1
ATOM 754 C CA . GLU A 1 96 ? 10.564 1.131 -1.520 1.00 91.12 96 GLU A CA 1
ATOM 755 C C . GLU A 1 96 ? 9.693 1.635 -2.671 1.00 91.12 96 GLU A C 1
ATOM 757 O O . GLU A 1 96 ? 8.627 2.199 -2.436 1.00 91.12 96 GLU A O 1
ATOM 762 N N . ILE A 1 97 ? 10.095 1.371 -3.917 1.00 92.50 97 ILE A N 1
ATOM 763 C CA . ILE A 1 97 ? 9.291 1.706 -5.097 1.00 92.50 97 ILE A CA 1
ATOM 764 C C . ILE A 1 97 ? 7.973 0.936 -5.087 1.00 92.50 97 ILE A C 1
ATOM 766 O O . ILE A 1 97 ? 6.924 1.536 -5.303 1.00 92.50 97 ILE A O 1
ATOM 770 N N . ALA A 1 98 ? 7.997 -0.374 -4.826 1.00 90.94 98 ALA A N 1
ATOM 771 C CA . ALA A 1 98 ? 6.775 -1.170 -4.773 1.00 90.94 98 ALA A CA 1
ATOM 772 C C . ALA A 1 98 ? 5.813 -0.647 -3.694 1.00 90.94 98 ALA A C 1
ATOM 774 O O . ALA A 1 98 ? 4.619 -0.531 -3.957 1.00 90.94 98 ALA A O 1
ATOM 775 N N . LEU A 1 99 ? 6.321 -0.275 -2.514 1.00 86.00 99 LEU A N 1
ATOM 776 C CA . LEU A 1 99 ? 5.520 0.364 -1.466 1.00 86.00 99 LEU A CA 1
ATOM 777 C C . LEU A 1 99 ? 4.973 1.722 -1.912 1.00 86.00 99 LEU A C 1
ATOM 779 O O . LEU A 1 99 ? 3.774 1.962 -1.799 1.00 86.00 99 LEU A O 1
ATOM 783 N N . GLY A 1 100 ? 5.823 2.576 -2.480 1.00 83.19 100 GLY A N 1
ATOM 784 C CA . GLY A 1 100 ? 5.430 3.891 -2.974 1.00 83.19 100 GLY A CA 1
ATOM 785 C C . GLY A 1 100 ? 4.368 3.822 -4.071 1.00 83.19 100 GLY A C 1
ATOM 786 O O . GLY A 1 100 ? 3.472 4.652 -4.092 1.00 83.19 100 GLY A O 1
ATOM 787 N N . ILE A 1 101 ? 4.407 2.812 -4.943 1.00 85.56 101 ILE A N 1
ATOM 788 C CA . ILE A 1 101 ? 3.395 2.586 -5.987 1.00 85.56 101 ILE A CA 1
ATOM 789 C C . ILE A 1 101 ? 2.096 2.021 -5.391 1.00 85.56 101 ILE A C 1
ATOM 791 O O . ILE A 1 101 ? 1.000 2.440 -5.772 1.00 85.56 101 ILE A O 1
ATOM 795 N N . GLU A 1 102 ? 2.205 1.078 -4.454 1.00 80.81 102 GLU A N 1
ATOM 796 C CA . GLU A 1 102 ? 1.065 0.493 -3.733 1.00 80.81 102 GLU A CA 1
ATOM 797 C C . GLU A 1 102 ? 0.297 1.550 -2.923 1.00 80.81 102 GLU A C 1
ATOM 799 O O . GLU A 1 102 ? -0.926 1.500 -2.814 1.00 80.81 102 GLU A O 1
ATOM 804 N N . GLU A 1 103 ? 1.004 2.529 -2.359 1.00 69.62 103 GLU A N 1
ATOM 805 C CA . GLU A 1 103 ? 0.436 3.606 -1.542 1.00 69.62 103 GLU A CA 1
ATOM 806 C C . GLU A 1 103 ? 0.133 4.880 -2.348 1.00 69.62 103 GLU A C 1
ATOM 808 O O . GLU A 1 103 ? -0.771 5.642 -1.998 1.00 69.62 103 GLU A O 1
ATOM 813 N N . GLY A 1 104 ? 0.858 5.109 -3.442 1.00 60.38 104 GLY A N 1
ATOM 814 C CA . GLY A 1 104 ? 0.778 6.300 -4.288 1.00 60.38 104 GLY A CA 1
ATOM 815 C C . GLY A 1 104 ? -0.375 6.290 -5.287 1.00 60.38 104 GLY A C 1
ATOM 816 O O . GLY A 1 104 ? -0.817 7.360 -5.698 1.00 60.38 104 GLY A O 1
ATOM 817 N N . ASN A 1 105 ? -0.914 5.115 -5.636 1.00 57.09 105 ASN A N 1
ATOM 818 C CA . ASN A 1 105 ? -2.162 5.011 -6.410 1.00 57.09 105 ASN A CA 1
ATOM 819 C C . ASN A 1 105 ? -3.426 5.167 -5.553 1.00 57.09 105 ASN A C 1
ATOM 821 O O . ASN A 1 105 ? -4.531 5.223 -6.101 1.00 57.09 105 ASN A O 1
ATOM 825 N N . LEU A 1 106 ? -3.280 5.274 -4.230 1.00 58.28 106 LEU A N 1
ATOM 826 C CA . LEU A 1 106 ? -4.406 5.618 -3.386 1.00 58.28 106 LEU A CA 1
ATOM 827 C C . LEU A 1 106 ? -4.835 7.057 -3.644 1.00 58.28 106 LEU A C 1
ATOM 829 O O . LEU A 1 106 ? -4.018 7.984 -3.618 1.00 58.28 106 LEU A O 1
ATOM 833 N N . SER A 1 107 ? -6.139 7.254 -3.808 1.00 70.56 107 SER A N 1
ATOM 834 C CA . SER A 1 107 ? -6.693 8.594 -3.676 1.00 70.56 107 SER A CA 1
ATOM 835 C C . SER A 1 107 ? -6.530 9.109 -2.241 1.00 70.56 107 SER A C 1
ATOM 837 O O . SER A 1 107 ? -6.329 8.328 -1.305 1.00 70.56 107 SER A O 1
ATOM 839 N N . ASP A 1 108 ? -6.612 10.426 -2.042 1.00 77.56 108 ASP A N 1
ATOM 840 C CA . ASP A 1 108 ? -6.604 11.005 -0.693 1.00 77.56 108 ASP A CA 1
ATOM 841 C C . ASP A 1 108 ? -7.707 10.399 0.186 1.00 77.56 108 ASP A C 1
ATOM 843 O O . ASP A 1 108 ? -7.466 10.105 1.360 1.00 77.56 108 ASP A O 1
ATOM 847 N N . ALA A 1 109 ? -8.884 10.136 -0.391 1.00 82.44 109 ALA A N 1
ATOM 848 C CA . ALA A 1 109 ? -9.973 9.467 0.307 1.00 82.44 109 ALA A CA 1
ATOM 849 C C . ALA A 1 109 ? -9.631 8.022 0.698 1.00 82.44 109 ALA A C 1
ATOM 851 O O . ALA A 1 109 ? -9.937 7.598 1.810 1.00 82.44 109 ALA A O 1
ATOM 852 N N . GLU A 1 110 ? -8.944 7.271 -0.163 1.00 81.88 110 GLU A N 1
ATOM 853 C CA . GLU A 1 110 ? -8.517 5.908 0.157 1.00 81.88 110 GLU A CA 1
ATOM 854 C C . GLU A 1 110 ? -7.449 5.876 1.261 1.00 81.88 110 GLU A C 1
ATOM 856 O O . GLU A 1 110 ? -7.509 5.036 2.163 1.00 81.88 110 GLU A O 1
ATOM 861 N N . ARG A 1 111 ? -6.496 6.821 1.250 1.00 83.56 111 ARG A N 1
ATOM 862 C CA . ARG A 1 111 ? -5.502 6.948 2.331 1.00 83.56 111 ARG A CA 1
ATOM 863 C C . ARG A 1 111 ? -6.173 7.253 3.662 1.00 83.56 111 ARG A C 1
ATOM 865 O O . ARG A 1 111 ? -5.861 6.594 4.653 1.00 83.56 111 ARG A O 1
ATOM 872 N N . ARG A 1 112 ? -7.102 8.216 3.679 1.00 88.00 112 ARG A N 1
ATOM 873 C CA . ARG A 1 112 ? -7.883 8.550 4.879 1.00 88.00 112 ARG A CA 1
ATOM 874 C C . ARG A 1 112 ? -8.684 7.358 5.378 1.00 88.00 112 ARG A C 1
ATOM 876 O O . ARG A 1 112 ? -8.703 7.118 6.579 1.00 88.00 112 ARG A O 1
ATOM 883 N N . LEU A 1 113 ? -9.289 6.588 4.474 1.00 90.25 113 LEU A N 1
ATOM 884 C CA . LEU A 1 113 ? -10.059 5.408 4.848 1.00 90.25 113 LEU A CA 1
ATOM 885 C C . LEU A 1 113 ? -9.181 4.364 5.546 1.00 90.25 113 LEU A C 1
ATOM 887 O O . LEU A 1 113 ? -9.544 3.902 6.625 1.00 90.25 113 LEU A O 1
ATOM 891 N N . ARG A 1 114 ? -8.000 4.049 4.995 1.00 88.06 114 ARG A N 1
ATOM 892 C CA . ARG A 1 114 ? -7.055 3.122 5.645 1.00 88.06 114 ARG A CA 1
ATOM 893 C C . ARG A 1 114 ? -6.582 3.632 7.006 1.00 88.06 114 ARG A C 1
ATOM 895 O O . ARG A 1 114 ? -6.494 2.852 7.948 1.00 88.06 114 ARG A O 1
ATOM 902 N N . GLN A 1 115 ? -6.299 4.930 7.125 1.00 90.12 115 GLN A N 1
ATOM 903 C CA . GLN A 1 115 ? -5.897 5.537 8.398 1.00 90.12 115 GLN A CA 1
ATOM 904 C C . GLN A 1 115 ? -7.003 5.432 9.454 1.00 90.12 115 GLN A C 1
ATOM 906 O O . GLN A 1 115 ? -6.725 5.015 10.575 1.00 90.12 115 GLN A O 1
ATOM 911 N N . ALA A 1 116 ? -8.249 5.741 9.089 1.00 94.62 116 ALA A N 1
ATOM 912 C CA . ALA A 1 116 ? -9.389 5.635 9.993 1.00 94.62 116 ALA A CA 1
ATOM 913 C C . ALA A 1 116 ? -9.672 4.179 10.405 1.00 94.62 116 ALA A C 1
ATOM 915 O O . ALA A 1 116 ? -9.940 3.908 11.574 1.00 94.62 116 ALA A O 1
ATOM 916 N N . GLN A 1 117 ? -9.543 3.225 9.474 1.00 92.31 117 GLN A N 1
ATOM 917 C CA . GLN A 1 117 ? -9.642 1.792 9.777 1.00 92.31 117 GLN A CA 1
ATOM 918 C C . GLN A 1 117 ? -8.577 1.348 10.786 1.00 92.31 117 GLN A C 1
ATOM 920 O O . GLN A 1 117 ? -8.907 0.670 11.758 1.00 92.31 117 GLN A O 1
ATOM 925 N N . GLN A 1 118 ? -7.317 1.748 10.581 1.00 92.38 118 GLN A N 1
ATOM 926 C CA . GLN A 1 118 ? -6.220 1.408 11.488 1.00 92.38 118 GLN A CA 1
ATOM 927 C C . GLN A 1 118 ? -6.428 2.027 12.875 1.00 92.38 118 GLN A C 1
ATOM 929 O O . GLN A 1 118 ? -6.291 1.333 13.878 1.00 92.38 118 GLN A O 1
ATOM 934 N N . ALA A 1 119 ? -6.826 3.301 12.936 1.00 93.00 119 ALA A N 1
ATOM 935 C CA . ALA A 1 119 ? -7.100 3.995 14.191 1.00 93.00 119 ALA A CA 1
ATOM 936 C C . ALA A 1 119 ? -8.217 3.309 14.993 1.00 93.00 119 ALA A C 1
ATOM 938 O O . ALA A 1 119 ? -8.075 3.104 16.198 1.00 93.00 119 ALA A O 1
ATOM 939 N N . LEU A 1 120 ? -9.298 2.894 14.326 1.00 94.00 120 LEU A N 1
ATOM 940 C CA . LEU A 1 120 ? -10.377 2.145 14.964 1.00 94.00 120 LEU A CA 1
ATOM 941 C C . LEU A 1 120 ? -9.921 0.754 15.420 1.00 94.00 120 LEU A C 1
ATOM 943 O O . LEU A 1 120 ? -10.246 0.337 16.531 1.00 94.00 120 LEU A O 1
ATOM 947 N N . GLN A 1 121 ? -9.154 0.037 1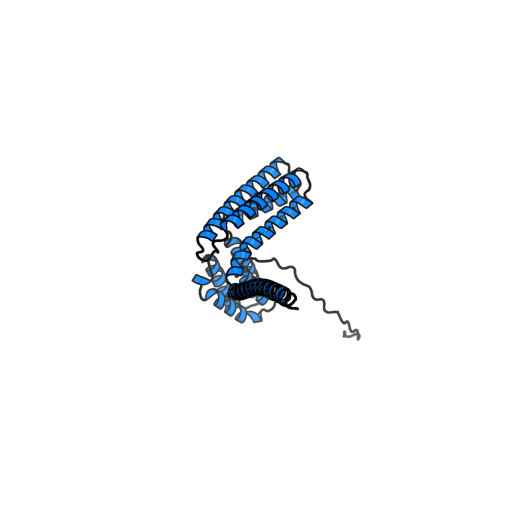4.596 1.00 93.81 121 GLN A N 1
ATOM 948 C CA . GLN A 1 121 ? -8.605 -1.268 14.967 1.00 93.81 121 GLN A CA 1
ATOM 949 C C . GLN A 1 121 ? -7.727 -1.163 16.220 1.00 93.81 121 GLN A C 1
ATOM 951 O O . GLN A 1 121 ? -7.863 -1.978 17.136 1.00 93.81 121 GLN A O 1
ATOM 956 N N . ASP A 1 122 ? -6.859 -0.154 16.280 1.00 93.38 122 ASP A N 1
ATOM 957 C CA . ASP A 1 122 ? -5.987 0.094 17.425 1.00 93.38 122 ASP A CA 1
ATOM 958 C C . ASP A 1 122 ? -6.798 0.497 18.664 1.00 93.38 122 ASP A C 1
ATOM 960 O O . ASP A 1 122 ? -6.530 -0.009 19.756 1.00 93.38 122 ASP A O 1
ATOM 964 N N . ALA A 1 123 ? -7.835 1.328 18.508 1.00 93.44 123 ALA A N 1
ATOM 965 C CA . ALA A 1 123 ? -8.749 1.694 19.590 1.00 93.44 123 ALA A CA 1
ATOM 966 C C . ALA A 1 123 ? -9.459 0.461 20.177 1.00 93.44 123 ALA A C 1
ATOM 968 O O . ALA A 1 123 ? -9.436 0.247 21.390 1.00 93.44 123 ALA A O 1
ATOM 969 N N . ILE A 1 124 ? -10.007 -0.412 19.326 1.00 91.94 124 ILE A N 1
ATOM 970 C CA . ILE A 1 124 ? -10.661 -1.661 19.747 1.00 91.94 124 ILE A CA 1
ATOM 971 C C . ILE A 1 124 ? -9.656 -2.588 20.436 1.00 91.94 124 ILE A C 1
ATOM 973 O O . ILE A 1 124 ? -9.930 -3.113 21.515 1.00 91.94 124 ILE A O 1
ATOM 977 N N . LYS A 1 125 ? -8.473 -2.783 19.842 1.00 91.81 125 LYS A N 1
ATOM 978 C CA . LYS A 1 125 ? -7.431 -3.676 20.368 1.00 91.81 125 LYS A CA 1
ATOM 979 C C . LYS A 1 125 ? -6.935 -3.235 21.742 1.00 91.81 125 LYS A C 1
ATOM 981 O O . LYS A 1 125 ? -6.769 -4.072 22.629 1.00 91.81 125 LYS A O 1
ATOM 986 N N . ASN A 1 126 ? -6.721 -1.936 21.919 1.00 91.25 126 ASN A N 1
ATOM 987 C CA . ASN A 1 126 ? -6.245 -1.366 23.175 1.00 91.25 126 ASN A CA 1
ATOM 988 C C . ASN A 1 126 ? -7.360 -1.217 24.218 1.00 91.25 126 ASN A C 1
ATOM 990 O O . ASN A 1 126 ? -7.063 -0.948 25.379 1.00 91.25 126 ASN A O 1
ATOM 994 N N . GLY A 1 127 ? -8.625 -1.434 23.840 1.00 87.62 127 GLY A N 1
ATOM 995 C CA . GLY A 1 127 ? -9.750 -1.253 24.747 1.00 87.62 127 GLY A CA 1
ATOM 996 C C . GLY A 1 127 ? -9.973 0.205 25.113 1.00 87.62 127 GLY A C 1
ATOM 997 O O . GLY A 1 127 ? -10.152 0.504 26.291 1.00 87.62 127 GLY A O 1
ATOM 998 N N . ALA A 1 128 ? -9.891 1.082 24.115 1.00 92.75 128 ALA A N 1
ATOM 999 C CA . ALA A 1 128 ? -10.145 2.506 24.253 1.00 92.75 128 ALA A CA 1
ATOM 1000 C C . ALA A 1 128 ? -11.545 2.779 24.829 1.00 92.75 128 ALA A C 1
ATOM 1002 O O . ALA A 1 128 ? -12.428 1.918 24.807 1.00 92.75 128 ALA A O 1
ATOM 1003 N N . SER A 1 129 ? -11.733 3.984 25.357 1.00 93.56 129 SER A N 1
ATOM 1004 C CA . SER A 1 129 ? -13.023 4.428 25.887 1.00 93.56 129 SER A CA 1
ATOM 1005 C C . SER A 1 129 ? -14.089 4.545 24.790 1.00 93.56 129 SER A C 1
ATOM 1007 O O . SER A 1 129 ? -13.765 4.742 23.617 1.00 93.56 129 SER A O 1
ATOM 1009 N N . ASP A 1 130 ? -15.368 4.482 25.172 1.00 92.69 130 ASP A N 1
ATOM 1010 C CA . ASP A 1 130 ? -16.495 4.634 24.239 1.00 92.69 130 ASP A CA 1
ATOM 1011 C C . ASP A 1 130 ? -16.397 5.932 23.420 1.00 92.69 130 ASP A C 1
ATOM 1013 O O . ASP A 1 130 ? -16.674 5.931 22.224 1.00 92.69 130 ASP A O 1
ATOM 1017 N N . GLU A 1 131 ? -15.921 7.019 24.036 1.00 93.12 131 GLU A N 1
ATOM 1018 C CA . GLU A 1 131 ? -15.712 8.313 23.374 1.00 93.12 131 GLU A CA 1
ATOM 1019 C C . GLU A 1 131 ? -14.633 8.249 22.277 1.00 93.12 131 GLU A C 1
ATOM 1021 O O . GLU A 1 131 ? -14.766 8.864 21.215 1.00 93.12 131 GLU A O 1
ATOM 1026 N N . GLU A 1 132 ? -13.557 7.494 22.507 1.00 93.50 132 GLU A N 1
ATOM 1027 C CA . GLU A 1 132 ? -12.485 7.294 21.527 1.00 93.50 132 GLU A CA 1
ATOM 1028 C C . GLU A 1 132 ? -12.940 6.388 20.379 1.00 93.50 132 GLU A C 1
ATOM 1030 O O . GLU A 1 132 ? -12.629 6.665 19.217 1.00 93.50 132 GLU A O 1
ATOM 1035 N N . ILE A 1 133 ? -13.716 5.344 20.690 1.00 93.19 133 ILE A N 1
ATOM 1036 C CA . ILE A 1 133 ? -14.342 4.467 19.693 1.00 93.19 133 ILE A CA 1
ATOM 1037 C C . ILE A 1 133 ? -15.315 5.275 18.830 1.00 93.19 133 ILE A C 1
ATOM 1039 O O . ILE A 1 133 ? -15.268 5.168 17.605 1.00 93.19 133 ILE A O 1
ATOM 1043 N N . ASP A 1 134 ? -16.136 6.135 19.435 1.00 94.06 134 ASP A N 1
ATOM 1044 C CA . ASP A 1 134 ? -17.073 7.013 18.728 1.00 94.06 134 ASP A CA 1
ATOM 1045 C C . ASP A 1 134 ? -16.368 7.953 17.764 1.00 94.06 134 ASP A C 1
ATOM 1047 O O . ASP A 1 134 ? -16.780 8.116 16.609 1.00 94.06 134 ASP A O 1
ATOM 1051 N N . LYS A 1 135 ? -15.266 8.550 18.216 1.00 95.50 135 LYS A N 1
ATOM 1052 C CA . LYS A 1 135 ? -14.456 9.420 17.373 1.00 95.50 135 LYS A CA 1
ATOM 1053 C C . LYS A 1 135 ? -13.861 8.652 16.189 1.00 95.50 135 LYS A C 1
ATOM 1055 O O . LYS A 1 135 ? -13.997 9.107 15.054 1.00 95.50 135 LYS A O 1
ATOM 1060 N N . ALA A 1 136 ? -13.261 7.486 16.430 1.00 95.31 136 ALA A N 1
ATOM 1061 C CA . ALA A 1 136 ? -12.671 6.661 15.377 1.00 95.31 136 ALA A CA 1
ATOM 1062 C C . ALA A 1 136 ? -13.727 6.140 14.382 1.00 95.31 136 ALA A C 1
ATOM 1064 O O . ALA A 1 136 ? -13.507 6.161 13.171 1.00 95.31 136 ALA A O 1
ATOM 1065 N N . MET A 1 137 ? -14.909 5.747 14.869 1.00 95.25 137 MET A N 1
ATOM 1066 C CA . MET A 1 137 ? -16.046 5.341 14.034 1.00 95.25 137 MET A CA 1
ATOM 1067 C C . MET A 1 137 ? -16.562 6.487 13.166 1.00 95.25 137 MET A C 1
ATOM 1069 O O . MET A 1 137 ? -16.899 6.283 11.997 1.00 95.25 137 MET A O 1
ATOM 1073 N N . LYS A 1 138 ? -16.618 7.705 13.712 1.00 95.81 138 LYS A N 1
ATOM 1074 C CA . LYS A 1 138 ? -17.016 8.892 12.953 1.00 95.81 138 LYS A CA 1
ATOM 1075 C C . LYS A 1 138 ? -16.022 9.198 11.833 1.00 95.81 138 LYS A C 1
ATOM 1077 O O . LYS A 1 138 ? -16.444 9.386 10.694 1.00 95.81 138 LYS A O 1
ATOM 1082 N N . GLU A 1 139 ? -14.724 9.190 12.136 1.00 94.94 139 GLU A N 1
ATOM 1083 C CA . GLU A 1 139 ? -13.664 9.375 11.136 1.00 94.94 139 GLU A CA 1
ATOM 1084 C C . GLU A 1 139 ? -13.732 8.294 10.043 1.00 94.94 139 GLU A C 1
ATOM 1086 O O . GLU A 1 139 ? -13.602 8.601 8.856 1.00 94.94 139 GLU A O 1
ATOM 1091 N N . LEU A 1 140 ? -14.030 7.044 10.420 1.00 95.12 140 LEU A N 1
ATOM 1092 C CA . LEU A 1 140 ? -14.220 5.943 9.478 1.00 95.12 140 LEU A CA 1
ATOM 1093 C C . LEU A 1 140 ? -15.414 6.173 8.540 1.00 95.12 140 LEU A C 1
ATOM 1095 O O . LEU A 1 140 ? -15.256 6.034 7.325 1.00 95.12 140 LEU A O 1
ATOM 1099 N N . ARG A 1 141 ? -16.586 6.558 9.070 1.00 94.50 141 ARG A N 1
ATOM 1100 C CA . ARG A 1 141 ? -17.775 6.878 8.253 1.00 94.50 141 ARG A CA 1
ATOM 1101 C C . ARG A 1 141 ? -17.493 8.027 7.282 1.00 94.50 141 ARG A C 1
ATOM 1103 O O . ARG A 1 141 ? -17.840 7.940 6.106 1.00 94.50 141 ARG A O 1
ATOM 1110 N N . GLU A 1 142 ? -16.844 9.092 7.747 1.00 94.38 142 GLU A N 1
ATOM 1111 C CA . GLU A 1 142 ? -16.500 10.246 6.907 1.00 94.38 142 GLU A CA 1
ATOM 1112 C C . GLU A 1 142 ? -15.545 9.862 5.770 1.00 94.38 142 GLU A C 1
ATOM 1114 O O . GLU A 1 142 ? -15.790 10.205 4.609 1.00 94.38 142 GLU A O 1
ATOM 1119 N N . ALA A 1 143 ? -14.487 9.108 6.077 1.00 94.12 143 ALA A N 1
ATOM 1120 C CA . ALA A 1 143 ? -13.527 8.653 5.079 1.00 94.12 143 ALA A CA 1
ATOM 1121 C C . ALA A 1 143 ? -14.150 7.669 4.075 1.00 94.12 143 ALA A C 1
ATOM 1123 O O . ALA A 1 143 ? -13.866 7.746 2.878 1.00 94.12 143 ALA A O 1
ATOM 1124 N N . MET A 1 144 ? -15.048 6.791 4.534 1.00 91.94 144 MET A N 1
ATOM 1125 C CA . MET A 1 144 ? -15.798 5.871 3.675 1.00 91.94 144 MET A CA 1
ATOM 1126 C C . MET A 1 144 ? -16.672 6.627 2.673 1.00 91.94 144 MET A C 1
ATOM 1128 O O . MET A 1 144 ? -16.640 6.336 1.477 1.00 91.94 144 MET A O 1
ATOM 1132 N N . ASN A 1 145 ? -17.406 7.640 3.133 1.00 90.31 145 ASN A N 1
ATOM 1133 C CA . ASN A 1 145 ? -18.262 8.453 2.270 1.00 90.31 145 ASN A CA 1
ATOM 1134 C C . ASN A 1 145 ? -17.455 9.185 1.192 1.00 90.31 145 ASN A C 1
ATOM 1136 O O . ASN A 1 145 ? -17.834 9.166 0.019 1.00 90.31 145 ASN A O 1
ATOM 1140 N N . GLN A 1 146 ? -16.311 9.772 1.564 1.00 89.12 146 GLN A N 1
ATOM 1141 C CA . GLN A 1 146 ? -15.393 10.397 0.604 1.00 89.12 146 GLN A CA 1
ATOM 1142 C C . GLN A 1 146 ? -14.884 9.377 -0.422 1.00 89.12 146 GLN A C 1
ATOM 1144 O O . GLN A 1 146 ? -14.901 9.646 -1.624 1.00 89.12 146 GLN A O 1
ATOM 1149 N N . PHE A 1 147 ? -14.487 8.186 0.035 1.00 88.31 147 PHE A N 1
ATOM 1150 C CA . PHE A 1 147 ? -14.001 7.127 -0.845 1.00 88.31 147 PHE A CA 1
ATOM 1151 C C . PHE A 1 147 ? -15.075 6.685 -1.841 1.00 88.31 147 PHE A C 1
ATOM 1153 O O . PHE A 1 147 ? -14.801 6.600 -3.035 1.00 88.31 147 PHE A O 1
ATOM 1160 N N . LEU A 1 148 ? -16.302 6.431 -1.382 1.00 86.44 148 LEU A N 1
ATOM 1161 C CA . LEU A 1 148 ? -17.407 6.005 -2.243 1.00 86.44 148 LEU A CA 1
ATOM 1162 C C . LEU A 1 148 ? -17.783 7.083 -3.261 1.00 86.44 148 LEU A C 1
ATOM 1164 O O . LEU A 1 148 ? -18.065 6.761 -4.417 1.00 86.44 148 LEU A O 1
ATOM 1168 N N . GLN A 1 149 ? -17.740 8.356 -2.863 1.00 84.44 149 GLN A N 1
ATOM 1169 C CA . GLN A 1 149 ? -17.995 9.481 -3.755 1.00 84.44 149 GLN A CA 1
ATOM 1170 C C . GLN A 1 149 ? -16.940 9.567 -4.865 1.00 84.44 149 GLN A C 1
ATOM 1172 O O . GLN A 1 149 ? -17.292 9.640 -6.045 1.00 84.44 149 GLN A O 1
ATOM 1177 N N . GLU A 1 150 ? -15.654 9.501 -4.519 1.00 81.44 150 GLU A N 1
ATOM 1178 C CA . GLU A 1 150 ? -14.568 9.477 -5.504 1.00 81.44 150 GLU A CA 1
ATOM 1179 C C . GLU A 1 150 ? -14.610 8.216 -6.372 1.00 81.44 150 GLU A C 1
ATOM 1181 O O . GLU A 1 150 ? -14.415 8.273 -7.590 1.00 81.44 150 GLU A O 1
ATOM 1186 N N . PHE A 1 151 ? -14.913 7.066 -5.770 1.00 79.38 151 PHE A N 1
ATOM 1187 C CA . PHE A 1 151 ? -15.073 5.806 -6.479 1.00 79.38 151 PHE A CA 1
ATOM 1188 C C . PHE A 1 151 ? -16.188 5.904 -7.525 1.00 79.38 151 PHE A C 1
ATOM 1190 O O . PHE A 1 151 ? -15.977 5.490 -8.669 1.00 79.38 151 PHE A O 1
ATOM 1197 N N . ALA A 1 152 ? -17.336 6.486 -7.164 1.00 77.69 152 ALA A N 1
ATOM 1198 C CA . ALA A 1 152 ? -18.467 6.704 -8.058 1.00 77.69 152 ALA A CA 1
ATOM 1199 C C . ALA A 1 152 ? -18.134 7.698 -9.177 1.00 77.69 152 ALA A C 1
ATOM 1201 O O . ALA A 1 152 ? -18.429 7.417 -10.337 1.00 77.69 152 ALA A O 1
ATOM 1202 N N . GLN A 1 153 ? -17.462 8.812 -8.868 1.00 73.81 153 GLN A N 1
ATOM 1203 C CA . GLN A 1 153 ? -17.008 9.773 -9.882 1.00 73.81 153 GLN A CA 1
ATOM 1204 C C . GLN A 1 153 ? -16.064 9.116 -10.896 1.00 73.81 153 GLN A C 1
ATOM 1206 O O . GLN A 1 153 ? -16.249 9.262 -12.103 1.00 73.81 153 GLN A O 1
ATOM 1211 N N . ARG A 1 154 ? -15.099 8.316 -10.425 1.00 66.12 154 ARG A N 1
ATOM 1212 C CA . ARG A 1 154 ? -14.194 7.547 -11.296 1.00 66.12 154 ARG A CA 1
ATOM 1213 C C . ARG A 1 154 ? -14.929 6.485 -12.117 1.00 66.12 154 ARG A C 1
ATOM 1215 O O . ARG A 1 154 ? -14.534 6.210 -13.243 1.00 66.12 154 ARG A O 1
ATOM 1222 N N . ALA A 1 155 ? -15.971 5.865 -11.564 1.00 64.94 155 ALA A N 1
ATOM 1223 C CA . ALA A 1 155 ? -16.778 4.883 -12.287 1.00 64.94 155 ALA A CA 1
ATOM 1224 C C . ALA A 1 155 ? -17.594 5.535 -13.417 1.00 64.94 155 ALA A C 1
ATOM 1226 O O . ALA A 1 155 ? -17.676 4.970 -14.501 1.00 64.94 155 ALA A O 1
ATOM 1227 N N . GLN A 1 156 ? -18.129 6.740 -13.193 1.00 63.41 156 GLN A N 1
ATOM 1228 C CA . GLN A 1 156 ? -18.868 7.510 -14.204 1.00 63.41 156 GLN A CA 1
ATOM 1229 C C . GLN A 1 156 ? -17.976 8.014 -15.345 1.00 63.41 156 GLN A C 1
ATOM 1231 O O . GLN A 1 156 ? -18.433 8.126 -16.478 1.00 63.41 156 GLN A O 1
ATOM 1236 N N . GLN A 1 157 ? -16.701 8.295 -15.065 1.00 56.5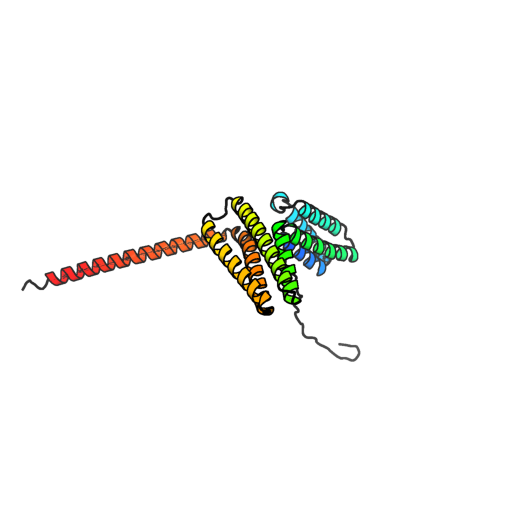0 157 GLN A N 1
ATOM 1237 C CA . GLN A 1 157 ? -15.722 8.705 -16.078 1.00 56.50 157 GLN A CA 1
ATOM 1238 C C . GLN A 1 157 ? -15.284 7.558 -17.003 1.00 56.50 157 GLN A C 1
ATOM 1240 O O . GLN A 1 157 ? -14.633 7.818 -18.010 1.00 56.50 157 GLN A O 1
ATOM 1245 N N . ASN A 1 158 ? -15.644 6.307 -16.694 1.00 48.53 158 ASN A N 1
ATOM 1246 C CA . ASN A 1 158 ? -15.341 5.141 -17.518 1.00 48.53 158 ASN A CA 1
ATOM 1247 C C . ASN A 1 158 ? -16.545 4.806 -18.430 1.00 48.53 158 ASN A C 1
ATOM 1249 O O . ASN A 1 158 ? -17.531 4.249 -17.942 1.00 48.53 158 ASN A O 1
ATOM 1253 N N . PRO A 1 159 ? -16.489 5.069 -19.754 1.00 46.84 159 PRO A N 1
ATOM 1254 C CA . PRO A 1 159 ? -17.637 4.895 -20.659 1.00 46.84 159 PRO A CA 1
ATOM 1255 C C . PRO A 1 159 ? -18.062 3.431 -20.866 1.00 46.84 159 PRO A C 1
ATOM 1257 O O . PRO A 1 159 ? -19.161 3.169 -21.342 1.00 46.84 159 PRO A O 1
ATOM 1260 N N . ASN A 1 160 ? -17.193 2.480 -20.506 1.00 49.97 160 ASN A N 1
ATOM 1261 C CA . ASN A 1 160 ? -17.438 1.038 -20.593 1.00 49.97 160 ASN A CA 1
ATOM 1262 C C . ASN A 1 160 ? -17.977 0.427 -19.285 1.00 49.97 160 ASN A C 1
ATOM 1264 O O . ASN A 1 160 ? -18.114 -0.795 -19.199 1.00 49.97 160 ASN A O 1
ATOM 1268 N N . ALA A 1 161 ? -18.271 1.234 -18.259 1.00 48.94 161 ALA A N 1
ATOM 1269 C CA . ALA A 1 161 ? -18.888 0.730 -17.037 1.00 48.94 161 ALA A CA 1
ATOM 1270 C C . ALA A 1 161 ? -20.337 0.282 -17.332 1.00 48.94 161 ALA A C 1
ATOM 1272 O O . ALA A 1 161 ? -21.130 1.073 -17.850 1.00 48.94 161 ALA A O 1
ATOM 1273 N N . PRO A 1 162 ? -20.719 -0.979 -17.048 1.00 46.41 162 PRO A N 1
ATOM 1274 C CA . PRO A 1 162 ? -22.061 -1.456 -17.343 1.00 46.41 162 PRO A CA 1
ATOM 1275 C C . PRO A 1 162 ? -23.114 -0.638 -16.585 1.00 46.41 162 PRO A C 1
ATOM 1277 O O . PRO A 1 162 ? -23.131 -0.582 -15.358 1.00 46.41 162 PRO A O 1
ATOM 1280 N N . GLN A 1 163 ? -24.064 -0.086 -17.338 1.00 47.44 163 GLN A N 1
ATOM 1281 C CA . GLN A 1 163 ? -25.150 0.796 -16.886 1.00 47.44 163 GLN A CA 1
ATOM 1282 C C . GLN A 1 163 ? -26.140 0.152 -15.882 1.00 47.44 163 GLN A C 1
ATOM 1284 O O . GLN A 1 163 ? -27.048 0.810 -15.387 1.00 47.44 163 GLN A O 1
ATOM 1289 N N . MET A 1 164 ? -25.935 -1.122 -15.523 1.00 43.81 164 MET A 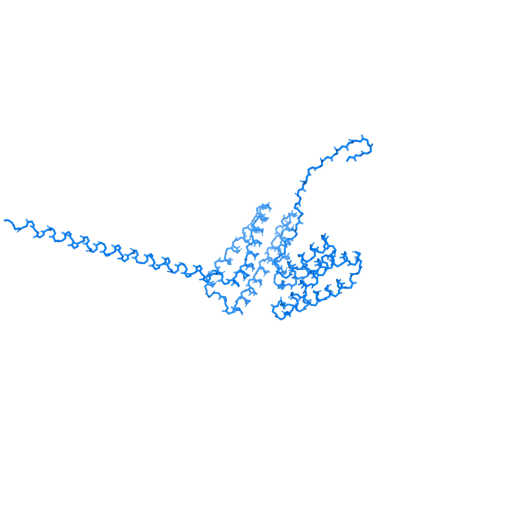N 1
ATOM 1290 C CA . MET A 1 164 ? -26.698 -1.893 -14.526 1.00 43.81 164 MET A CA 1
ATOM 1291 C C . MET A 1 164 ? -26.185 -1.719 -13.079 1.00 43.81 164 MET A C 1
ATOM 1293 O O . MET A 1 164 ? -26.473 -2.540 -12.211 1.00 43.81 164 MET A O 1
ATOM 1297 N N . GLN A 1 165 ? -25.392 -0.681 -12.803 1.00 50.34 165 GLN A N 1
ATOM 1298 C CA . GLN A 1 165 ? -24.711 -0.496 -11.516 1.00 50.34 165 GLN A CA 1
ATOM 1299 C C . GLN A 1 165 ? -25.426 0.423 -10.513 1.00 50.34 165 GLN A C 1
ATOM 1301 O O . GLN A 1 165 ? -25.089 0.354 -9.336 1.00 50.34 165 GLN A O 1
ATOM 1306 N N . GLN A 1 166 ? -26.432 1.215 -10.906 1.00 46.25 166 GLN A N 1
ATOM 1307 C CA . GLN A 1 166 ? -27.053 2.186 -9.985 1.00 46.25 166 GLN A CA 1
ATOM 1308 C C . GLN A 1 166 ? -27.809 1.514 -8.821 1.00 46.25 166 GLN A C 1
ATOM 1310 O O . GLN A 1 166 ? -27.434 1.714 -7.670 1.00 46.25 166 GLN A O 1
ATOM 1315 N N . ASN A 1 167 ? -28.754 0.605 -9.099 1.00 44.28 167 ASN A N 1
ATOM 1316 C CA . ASN A 1 167 ? -29.481 -0.124 -8.039 1.00 44.28 167 ASN A CA 1
ATOM 1317 C C . ASN A 1 167 ? -28.579 -1.073 -7.223 1.00 44.28 167 ASN A C 1
ATOM 1319 O O . ASN A 1 167 ? -28.804 -1.295 -6.037 1.00 44.28 167 ASN A O 1
ATOM 1323 N N . GLY A 1 168 ? -27.540 -1.641 -7.846 1.00 52.78 168 GLY A N 1
ATOM 1324 C CA . GLY A 1 168 ? -26.588 -2.516 -7.158 1.00 52.78 168 GLY A CA 1
ATOM 1325 C C . GLY A 1 168 ? -25.581 -1.766 -6.280 1.00 52.78 168 GLY A C 1
ATOM 1326 O O . GLY A 1 168 ? -25.039 -2.357 -5.352 1.00 52.78 168 GLY A O 1
ATOM 1327 N N . GLN A 1 169 ? -25.306 -0.488 -6.560 1.00 57.38 169 GLN A N 1
ATOM 1328 C CA . GLN A 1 169 ? -24.453 0.363 -5.725 1.00 57.38 169 GLN A CA 1
ATOM 1329 C C . GLN A 1 169 ? -25.185 0.883 -4.489 1.00 57.38 169 GLN A C 1
ATOM 1331 O O . GLN A 1 169 ? -24.569 0.939 -3.429 1.00 57.38 169 GLN A O 1
ATOM 1336 N N . GLU A 1 170 ? -26.469 1.227 -4.605 1.00 60.25 170 GLU A N 1
ATOM 1337 C CA . GLU A 1 170 ? -27.276 1.671 -3.460 1.00 60.25 170 GLU A CA 1
ATOM 1338 C C . GLU A 1 170 ? -27.483 0.544 -2.440 1.00 60.25 170 GLU A C 1
ATOM 1340 O O . GLU A 1 170 ? -27.291 0.757 -1.243 1.00 60.25 170 GLU A O 1
ATOM 1345 N N . LEU A 1 171 ? -27.754 -0.685 -2.902 1.00 56.72 171 LEU A N 1
ATOM 1346 C CA . LEU A 1 171 ? -27.895 -1.841 -2.009 1.00 56.72 171 LEU A CA 1
ATOM 1347 C C . LEU A 1 171 ? -26.602 -2.097 -1.205 1.00 56.72 171 LEU A C 1
ATOM 1349 O O . LEU A 1 171 ? -26.650 -2.255 0.012 1.00 56.72 171 LEU A O 1
ATOM 1353 N N . ARG A 1 172 ? -25.434 -2.012 -1.863 1.00 75.81 172 ARG A N 1
ATOM 1354 C CA . ARG A 1 172 ? -24.117 -2.191 -1.220 1.00 75.81 172 ARG A CA 1
ATOM 1355 C C . ARG A 1 172 ? -23.785 -1.098 -0.205 1.00 75.81 172 ARG A C 1
ATOM 1357 O O . ARG A 1 172 ? -23.128 -1.397 0.783 1.00 75.81 172 ARG A O 1
ATOM 1364 N N . GLN A 1 173 ? -24.222 0.145 -0.423 1.00 80.75 173 GLN A N 1
ATOM 1365 C CA . GLN A 1 173 ? -24.021 1.217 0.562 1.00 80.75 173 GLN A CA 1
ATOM 1366 C C . GLN A 1 173 ? -24.772 0.919 1.859 1.00 80.75 173 GLN A C 1
ATOM 1368 O O . GLN A 1 173 ? -24.173 0.963 2.929 1.00 80.75 173 GLN A O 1
ATOM 1373 N N . SER A 1 174 ? -26.037 0.505 1.755 1.00 86.38 174 SER A N 1
ATOM 1374 C CA . SER A 1 174 ? -26.838 0.153 2.933 1.00 86.38 174 SER A CA 1
ATOM 1375 C C . SER A 1 174 ? -26.283 -1.052 3.708 1.00 86.38 174 SER A C 1
ATOM 1377 O O . SER A 1 174 ? -26.378 -1.110 4.933 1.00 86.38 174 SER A O 1
ATOM 1379 N N . ASP A 1 175 ? -25.664 -2.017 3.019 1.00 88.19 175 ASP A N 1
ATOM 1380 C CA . ASP A 1 175 ? -24.989 -3.153 3.658 1.00 88.19 175 ASP A CA 1
ATOM 1381 C C . ASP A 1 175 ? -23.745 -2.714 4.442 1.00 88.19 175 ASP A C 1
ATOM 1383 O O . ASP A 1 175 ? -23.533 -3.161 5.572 1.00 88.19 175 ASP A O 1
ATOM 1387 N N . ILE A 1 176 ? -22.949 -1.807 3.867 1.00 89.44 176 ILE A N 1
ATOM 1388 C CA . ILE A 1 176 ? -21.752 -1.248 4.506 1.00 89.44 176 ILE A CA 1
ATOM 1389 C C . ILE A 1 176 ? -22.133 -0.439 5.751 1.00 89.44 176 ILE A C 1
ATOM 1391 O O . ILE A 1 176 ? -21.506 -0.607 6.794 1.00 89.44 176 ILE A O 1
ATOM 1395 N N . GLU A 1 177 ? -23.177 0.390 5.676 1.00 91.00 177 GLU A N 1
ATOM 1396 C CA . GLU A 1 177 ? -23.684 1.157 6.823 1.00 91.00 177 GLU A CA 1
ATOM 1397 C C . GLU A 1 177 ? -24.110 0.249 7.976 1.00 91.00 177 GLU A C 1
ATOM 1399 O O . GLU A 1 177 ? -23.637 0.418 9.099 1.00 91.00 177 GLU A O 1
ATOM 1404 N N . ARG A 1 178 ? -24.907 -0.788 7.691 1.00 93.12 178 ARG A N 1
ATOM 1405 C CA . ARG A 1 178 ? -25.335 -1.756 8.713 1.00 93.12 178 ARG A CA 1
ATOM 1406 C C . ARG A 1 178 ? -24.162 -2.470 9.374 1.00 93.12 178 ARG A C 1
ATOM 1408 O O . ARG A 1 178 ? -24.187 -2.701 10.580 1.00 93.12 178 ARG A O 1
ATOM 1415 N N . MET A 1 179 ? -23.136 -2.820 8.604 1.00 93.50 179 MET A N 1
ATOM 1416 C CA . MET A 1 179 ? -21.933 -3.445 9.147 1.00 93.50 179 MET A CA 1
ATOM 1417 C C . MET A 1 179 ? -21.134 -2.470 10.023 1.00 93.50 179 MET A C 1
ATOM 1419 O O . MET A 1 179 ? -20.655 -2.873 11.078 1.00 93.50 179 MET A O 1
ATOM 1423 N N . MET A 1 180 ? -21.033 -1.189 9.647 1.00 93.94 180 MET A N 1
ATOM 1424 C CA . MET A 1 180 ? -20.412 -0.160 10.495 1.00 93.94 180 MET A CA 1
ATOM 1425 C C . MET A 1 180 ? -21.163 0.015 11.820 1.00 93.94 180 MET A C 1
ATOM 1427 O O . MET A 1 180 ? -20.526 0.100 12.867 1.00 93.94 180 MET A O 1
ATOM 1431 N N . ASP A 1 181 ? -22.496 -0.002 11.798 1.00 95.25 181 ASP A N 1
ATOM 1432 C CA . ASP A 1 181 ? -23.312 0.072 13.016 1.00 95.25 181 ASP A CA 1
ATOM 1433 C C . ASP A 1 181 ? -23.106 -1.159 13.913 1.00 95.25 181 ASP A 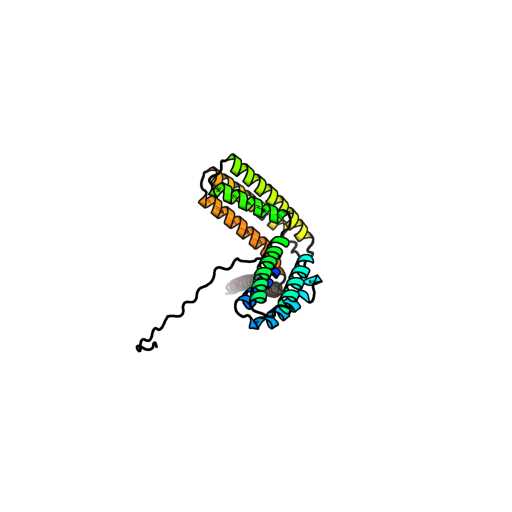C 1
ATOM 1435 O O . ASP A 1 181 ? -23.044 -1.054 15.138 1.00 95.25 181 ASP A O 1
ATOM 1439 N N . GLN A 1 182 ? -22.973 -2.349 13.321 1.00 95.19 182 GLN A N 1
ATOM 1440 C CA . GLN A 1 182 ? -22.646 -3.568 14.065 1.00 95.19 182 GLN A CA 1
ATOM 1441 C C . GLN A 1 182 ? -21.251 -3.498 14.690 1.00 95.19 182 GLN A C 1
ATOM 1443 O O . GLN A 1 182 ? -21.099 -3.853 15.856 1.00 95.19 182 GLN A O 1
ATOM 1448 N N . ILE A 1 183 ? -20.255 -3.002 13.949 1.00 94.38 183 ILE A N 1
ATOM 1449 C CA . ILE A 1 183 ? -18.897 -2.783 14.463 1.00 94.38 183 ILE A CA 1
ATOM 1450 C C . ILE A 1 183 ? -18.929 -1.818 15.651 1.00 94.38 183 ILE A C 1
ATOM 1452 O O . ILE A 1 183 ? -18.323 -2.119 16.674 1.00 94.38 183 ILE A O 1
ATOM 1456 N N . GLU A 1 184 ? -19.659 -0.703 15.551 1.00 94.06 184 GLU A N 1
ATOM 1457 C CA . GLU A 1 184 ? -19.795 0.279 16.634 1.00 94.06 184 GLU A CA 1
ATOM 1458 C C . GLU A 1 184 ? -20.384 -0.357 17.900 1.00 94.06 184 GLU A C 1
ATOM 1460 O O . GLU A 1 184 ? -19.833 -0.207 18.992 1.00 94.06 184 GLU A O 1
ATOM 1465 N N . ASN A 1 185 ? -21.471 -1.117 17.751 1.00 94.56 185 ASN A N 1
ATOM 1466 C CA . ASN A 1 185 ? -22.126 -1.786 18.872 1.00 94.56 185 ASN A CA 1
ATOM 1467 C C . ASN A 1 185 ? -21.217 -2.827 19.537 1.00 94.56 185 ASN A C 1
ATOM 1469 O O . ASN A 1 185 ? -21.143 -2.864 20.762 1.00 94.56 185 ASN A O 1
ATOM 1473 N N . LEU A 1 186 ? -20.514 -3.644 18.746 1.00 94.94 186 LEU A N 1
ATOM 1474 C CA . LEU A 1 186 ? -19.597 -4.669 19.258 1.00 94.94 186 LEU A CA 1
ATOM 1475 C C . LEU A 1 186 ? -18.366 -4.048 19.927 1.00 94.94 186 LEU A C 1
ATOM 1477 O O . LEU A 1 186 ? -17.933 -4.506 20.984 1.00 94.94 186 LEU A O 1
ATOM 1481 N N . ALA A 1 187 ? -17.830 -2.973 19.347 1.00 92.75 187 ALA A N 1
ATOM 1482 C CA . ALA A 1 187 ? -16.712 -2.232 19.915 1.00 92.75 187 ALA A CA 1
ATOM 1483 C C . ALA A 1 187 ? -17.080 -1.637 21.286 1.00 92.75 187 ALA A C 1
ATOM 1485 O O . ALA A 1 187 ? -16.335 -1.834 22.245 1.00 92.75 187 ALA A O 1
ATOM 1486 N N . LYS A 1 188 ? -18.257 -1.004 21.403 1.00 90.56 188 LYS A N 1
ATOM 1487 C CA . LYS A 1 188 ? -18.787 -0.454 22.667 1.00 90.56 188 LYS A CA 1
ATOM 1488 C C . LYS A 1 188 ? -19.176 -1.526 23.681 1.00 90.56 188 LYS A C 1
ATOM 1490 O O . LYS A 1 188 ? -18.985 -1.350 24.878 1.00 90.56 188 LYS A O 1
ATOM 1495 N N . SER A 1 189 ? -19.703 -2.665 23.229 1.00 92.25 189 SER A N 1
ATOM 1496 C CA . SER A 1 189 ? -20.040 -3.777 24.126 1.00 92.25 189 SER A CA 1
ATOM 1497 C C . SER A 1 189 ? -18.808 -4.536 24.630 1.00 92.25 189 SER A C 1
ATOM 1499 O O . SER A 1 189 ? -18.948 -5.458 25.432 1.00 92.25 189 SER A O 1
ATOM 1501 N N . GLY A 1 190 ? -17.610 -4.182 24.152 1.00 88.62 190 GLY A N 1
ATOM 1502 C CA . GLY A 1 190 ? -16.353 -4.834 24.504 1.00 88.62 190 GLY A CA 1
ATOM 1503 C C . GLY A 1 190 ? -16.101 -6.156 23.773 1.00 88.62 190 GLY A C 1
ATOM 1504 O O . GLY A 1 190 ? -15.130 -6.840 24.099 1.00 88.62 190 GLY A O 1
ATOM 1505 N N . ASP A 1 191 ? -16.918 -6.510 22.776 1.00 94.94 191 ASP A N 1
ATOM 1506 C CA . ASP A 1 191 ? -16.710 -7.688 21.926 1.00 94.94 191 ASP A CA 1
ATOM 1507 C C . ASP A 1 191 ? -15.702 -7.365 20.810 1.00 94.94 191 ASP A C 1
ATOM 1509 O O . ASP A 1 191 ? -16.026 -7.174 19.633 1.00 94.94 191 ASP A O 1
ATOM 1513 N N . ARG A 1 192 ? -14.440 -7.245 21.230 1.00 90.94 192 ARG A N 1
ATOM 1514 C CA . ARG A 1 192 ? -13.317 -6.828 20.380 1.00 90.94 192 ARG A CA 1
ATOM 1515 C C . ARG A 1 192 ? -13.052 -7.815 19.252 1.00 90.94 192 ARG A C 1
ATOM 1517 O O . ARG A 1 192 ? -12.740 -7.387 18.144 1.00 90.94 192 ARG A O 1
ATOM 1524 N N . ASP A 1 193 ? -13.184 -9.108 19.528 1.00 93.75 193 ASP A N 1
ATOM 1525 C CA . ASP A 1 193 ? -12.881 -10.163 18.564 1.00 93.75 193 ASP A CA 1
ATOM 1526 C C . ASP A 1 193 ? -13.900 -10.149 17.418 1.00 93.75 193 ASP A C 1
ATOM 1528 O O . ASP A 1 193 ? -13.512 -10.123 16.246 1.00 93.75 193 ASP A O 1
ATOM 1532 N N . SER A 1 194 ? -15.197 -10.067 17.732 1.00 94.25 194 SER A N 1
ATOM 1533 C CA . SER A 1 194 ? -16.249 -9.959 16.714 1.00 94.25 194 SER A CA 1
ATOM 1534 C C . SER A 1 194 ? -16.147 -8.647 15.928 1.00 94.25 194 SER A C 1
ATOM 1536 O O . SER A 1 194 ? -16.288 -8.643 14.703 1.00 94.25 194 SER A O 1
ATOM 1538 N N . ALA A 1 195 ? -15.838 -7.530 16.599 1.00 93.88 195 ALA A N 1
ATOM 1539 C CA . ALA A 1 195 ? -15.639 -6.242 15.933 1.00 93.88 195 ALA A CA 1
ATOM 1540 C C . ALA A 1 195 ? -14.455 -6.279 14.945 1.00 93.88 195 ALA A C 1
ATOM 1542 O O . ALA A 1 195 ? -14.569 -5.794 13.818 1.00 93.88 195 ALA A O 1
ATOM 1543 N N . GLN A 1 196 ? -13.337 -6.911 15.321 1.00 91.00 196 GLN A N 1
ATOM 1544 C CA . GLN A 1 196 ? -12.181 -7.103 14.437 1.00 91.00 196 GLN A CA 1
ATOM 1545 C C . GLN A 1 196 ? -12.509 -7.993 13.233 1.00 91.00 196 GLN A C 1
ATOM 1547 O O . GLN A 1 196 ? -12.064 -7.705 12.120 1.00 91.00 196 GLN A O 1
ATOM 1552 N N . GLN A 1 197 ? -13.311 -9.044 13.425 1.00 93.88 197 GLN A N 1
ATOM 1553 C CA . GLN A 1 197 ? -13.756 -9.905 12.327 1.00 93.88 197 GLN A CA 1
ATOM 1554 C C . GLN A 1 197 ? -14.600 -9.139 11.305 1.00 93.88 197 GLN A C 1
ATOM 1556 O O . GLN A 1 197 ? -14.373 -9.284 10.103 1.00 93.88 197 GLN A O 1
ATOM 1561 N N . LEU A 1 198 ? -15.543 -8.307 11.755 1.00 94.00 198 LEU A N 1
ATOM 1562 C CA . LEU A 1 198 ? -16.348 -7.480 10.852 1.00 94.00 198 LEU A CA 1
ATOM 1563 C C . LEU A 1 198 ? -15.508 -6.411 10.144 1.00 94.00 198 LEU A C 1
ATOM 1565 O O . LEU A 1 198 ? -15.706 -6.173 8.954 1.00 94.00 198 LEU A O 1
ATOM 1569 N N . LEU A 1 199 ? -14.526 -5.811 10.825 1.00 91.12 199 LEU A N 1
ATOM 1570 C CA . LEU A 1 199 ? -13.586 -4.884 10.187 1.00 91.12 199 LEU A CA 1
ATOM 1571 C C . LEU A 1 199 ? -12.763 -5.557 9.081 1.00 91.12 199 LEU A C 1
ATOM 1573 O O . LEU A 1 199 ? -12.582 -4.970 8.014 1.00 91.12 199 LEU A O 1
ATOM 1577 N N . SER A 1 200 ? -12.321 -6.800 9.294 1.00 91.00 200 SER A N 1
ATOM 1578 C CA . SER A 1 200 ? -11.640 -7.584 8.256 1.00 91.00 200 SER A CA 1
ATOM 1579 C C . SER A 1 200 ? -12.561 -7.871 7.068 1.00 91.00 200 SER A C 1
ATOM 1581 O O . SER A 1 200 ? -12.151 -7.706 5.922 1.00 91.00 200 SER A O 1
ATOM 1583 N N . GLN A 1 201 ? -13.821 -8.239 7.320 1.00 91.12 201 GLN A N 1
ATOM 1584 C CA . GLN A 1 201 ? -14.807 -8.467 6.256 1.00 91.12 201 GLN A CA 1
ATOM 1585 C C . GLN A 1 201 ? -15.077 -7.197 5.441 1.00 91.12 201 GLN A C 1
ATOM 1587 O O . GLN A 1 201 ? -15.168 -7.255 4.211 1.00 91.12 201 GLN A O 1
ATOM 1592 N N . LEU A 1 202 ? -15.156 -6.041 6.106 1.00 89.88 202 LEU A N 1
ATOM 1593 C CA . LEU A 1 202 ? -15.264 -4.746 5.442 1.00 89.88 202 LEU A CA 1
ATOM 1594 C C . LEU A 1 202 ? -14.050 -4.488 4.539 1.00 89.88 202 LEU A C 1
ATOM 1596 O O . LEU A 1 202 ? -14.221 -4.087 3.389 1.00 89.88 202 LEU A O 1
ATOM 1600 N N . GLN A 1 203 ? -12.832 -4.756 5.017 1.00 86.62 203 GLN A N 1
ATOM 1601 C CA . GLN A 1 203 ? -11.612 -4.606 4.221 1.00 86.62 203 GLN A CA 1
ATOM 1602 C C . GLN A 1 203 ? -11.608 -5.520 2.987 1.00 86.62 203 GLN A C 1
ATOM 1604 O O . GLN A 1 203 ? -11.296 -5.066 1.884 1.00 86.62 203 GLN A O 1
ATOM 1609 N N . ASP A 1 204 ? -12.000 -6.784 3.137 1.00 86.25 204 ASP A N 1
ATOM 1610 C CA . ASP A 1 204 ? -12.068 -7.735 2.025 1.00 86.25 204 ASP A CA 1
ATOM 1611 C C . ASP A 1 204 ? -13.084 -7.300 0.965 1.00 86.25 204 ASP A C 1
ATOM 1613 O O . ASP A 1 204 ? -12.809 -7.356 -0.237 1.00 86.25 204 ASP A O 1
ATOM 1617 N N . MET A 1 205 ? -14.245 -6.799 1.391 1.00 84.81 205 MET A N 1
ATOM 1618 C CA . MET A 1 205 ? -15.252 -6.254 0.481 1.00 84.81 205 MET A CA 1
ATOM 1619 C C . MET A 1 205 ? -14.702 -5.073 -0.329 1.00 84.81 205 MET A C 1
ATOM 1621 O O . MET A 1 205 ? -14.928 -4.989 -1.539 1.00 84.81 205 MET A O 1
ATOM 1625 N N . MET A 1 206 ? -13.933 -4.196 0.315 1.00 82.19 206 MET A N 1
ATOM 1626 C CA . MET A 1 206 ? -13.307 -3.034 -0.317 1.00 82.19 206 MET A CA 1
ATOM 1627 C C . MET A 1 206 ? -12.216 -3.435 -1.316 1.00 82.19 206 MET A C 1
ATOM 1629 O O . MET A 1 206 ? -12.198 -2.936 -2.444 1.00 82.19 206 MET A O 1
ATOM 1633 N N . ASN A 1 207 ? -11.371 -4.402 -0.953 1.00 76.19 207 ASN A N 1
ATOM 1634 C CA . ASN A 1 207 ? -10.367 -4.973 -1.852 1.00 76.19 207 ASN A CA 1
ATOM 1635 C C . ASN A 1 207 ? -11.028 -5.597 -3.093 1.00 76.19 207 ASN A C 1
ATOM 1637 O O . ASN A 1 207 ? -10.577 -5.391 -4.221 1.00 76.19 207 ASN A O 1
ATOM 1641 N N . ASN A 1 208 ? -12.142 -6.310 -2.906 1.00 71.94 208 ASN A N 1
ATOM 1642 C CA . ASN A 1 208 ? -12.905 -6.914 -3.998 1.00 71.94 208 ASN A CA 1
ATOM 1643 C C . ASN A 1 208 ? -13.567 -5.867 -4.906 1.00 71.94 208 ASN A C 1
ATOM 1645 O O . ASN A 1 208 ? -13.638 -6.056 -6.121 1.00 71.94 208 ASN A O 1
ATOM 1649 N N . LEU A 1 209 ? -14.018 -4.743 -4.347 1.00 73.38 209 LEU A N 1
ATOM 1650 C CA . LEU A 1 209 ? -14.592 -3.629 -5.104 1.00 73.38 209 LEU A CA 1
ATOM 1651 C C . LEU A 1 209 ? -13.549 -2.950 -6.011 1.00 73.38 209 LEU A C 1
ATOM 1653 O O . LEU A 1 209 ? -13.873 -2.533 -7.126 1.00 73.38 209 LEU A O 1
ATOM 1657 N N . GLN A 1 210 ? -12.289 -2.900 -5.578 1.00 63.22 210 GLN A N 1
ATOM 1658 C CA . GLN A 1 210 ? -11.163 -2.456 -6.403 1.00 63.22 210 GLN A CA 1
ATOM 1659 C C . GLN A 1 210 ? -10.760 -3.510 -7.443 1.00 63.22 210 GLN A C 1
ATOM 1661 O O . GLN A 1 210 ? -10.636 -3.190 -8.627 1.00 63.22 210 GLN A O 1
ATOM 1666 N N . ALA A 1 211 ? -10.630 -4.776 -7.037 1.00 57.97 211 ALA A N 1
ATOM 1667 C CA . ALA A 1 211 ? -10.243 -5.884 -7.913 1.00 57.97 211 ALA A CA 1
ATOM 1668 C C . ALA A 1 211 ? -11.277 -6.165 -9.019 1.00 57.97 211 ALA A C 1
ATOM 1670 O O . ALA A 1 211 ? -10.915 -6.503 -10.150 1.00 57.97 211 ALA A O 1
ATOM 1671 N N . GLY A 1 212 ? -12.565 -5.947 -8.737 1.00 54.28 212 GLY A N 1
ATOM 1672 C CA . GLY A 1 212 ? -13.661 -6.086 -9.696 1.00 54.28 212 GLY A CA 1
ATOM 1673 C C . GLY A 1 212 ? -13.576 -5.134 -10.896 1.00 54.28 212 GLY A C 1
ATOM 1674 O O . GLY A 1 212 ? -14.177 -5.422 -11.934 1.00 54.28 212 GLY A O 1
ATOM 1675 N N . ARG A 1 213 ? -12.801 -4.038 -10.807 1.00 50.41 213 ARG A N 1
ATOM 1676 C CA . ARG A 1 213 ? -12.467 -3.191 -11.971 1.00 50.41 213 ARG A CA 1
ATOM 1677 C C . ARG A 1 213 ? -11.493 -3.878 -12.917 1.00 50.41 213 ARG A C 1
ATOM 1679 O O . ARG A 1 213 ? -11.599 -3.716 -14.127 1.00 50.41 213 ARG A O 1
ATOM 1686 N N . GLN A 1 214 ? -10.551 -4.642 -12.379 1.00 40.91 214 GLN A N 1
ATOM 1687 C CA . GLN A 1 214 ? -9.449 -5.175 -13.164 1.00 40.91 214 GLN A CA 1
ATOM 1688 C C . GLN A 1 214 ? -9.834 -6.438 -13.944 1.00 40.91 214 GLN A C 1
ATOM 1690 O O . GLN A 1 214 ? -9.290 -6.703 -15.014 1.00 40.91 214 GLN A O 1
ATOM 1695 N N . GLN A 1 215 ? -10.827 -7.188 -13.461 1.00 37.91 215 GLN A N 1
ATOM 1696 C CA . GLN A 1 215 ? -11.291 -8.415 -14.115 1.00 37.91 215 GLN A CA 1
ATOM 1697 C C . GLN A 1 215 ? -12.251 -8.169 -15.297 1.00 37.91 215 GLN A C 1
ATOM 1699 O O . GLN A 1 215 ? -12.518 -9.085 -16.069 1.00 37.91 215 GLN A O 1
ATOM 1704 N N . GLN A 1 216 ? -12.736 -6.937 -15.496 1.00 40.78 216 GLN A N 1
ATOM 1705 C CA . GLN A 1 216 ? -13.621 -6.590 -16.621 1.00 40.78 216 GLN A CA 1
ATOM 1706 C C . GLN A 1 216 ? -12.891 -6.096 -17.881 1.00 40.78 216 GLN A C 1
ATOM 1708 O O . GLN A 1 216 ? -13.543 -5.782 -18.872 1.00 40.78 216 GLN A O 1
ATOM 1713 N N . GLY A 1 217 ? -11.553 -6.095 -17.887 1.00 40.88 217 GLY A N 1
ATOM 1714 C CA . GLY A 1 217 ? -10.741 -5.862 -19.089 1.00 40.88 217 GLY A CA 1
ATOM 1715 C C . GLY A 1 217 ? -10.484 -7.114 -19.943 1.00 40.88 217 GLY A C 1
ATOM 1716 O O . GLY A 1 217 ? -9.753 -7.040 -20.925 1.00 40.88 217 GLY A O 1
ATOM 1717 N N . GLY A 1 218 ? -11.039 -8.276 -19.577 1.00 39.34 218 GLY A N 1
ATOM 1718 C CA . GLY A 1 218 ? -10.821 -9.537 -20.287 1.00 39.34 218 GLY A CA 1
ATOM 1719 C C . GLY A 1 218 ? -11.975 -9.895 -21.223 1.00 39.34 218 GLY A C 1
ATOM 1720 O O . GLY A 1 218 ? -13.085 -10.160 -20.768 1.00 39.34 218 GLY A O 1
ATOM 1721 N N . GLN A 1 219 ? -11.684 -10.011 -22.521 1.00 44.97 219 GLN A N 1
ATOM 1722 C CA . GLN A 1 219 ? -12.541 -10.537 -23.603 1.00 44.97 219 GLN A CA 1
ATOM 1723 C C . GLN A 1 219 ? -13.285 -11.866 -23.309 1.00 44.97 219 GLN A C 1
ATOM 1725 O O . GLN A 1 219 ? -14.146 -12.260 -24.091 1.00 44.97 219 GLN A O 1
ATOM 1730 N N . GLN A 1 220 ? -13.027 -12.541 -22.185 1.00 45.44 220 GLN A N 1
ATOM 1731 C CA . GLN A 1 220 ? -13.649 -13.816 -21.804 1.00 45.44 220 GLN A CA 1
ATOM 1732 C C . GLN A 1 220 ? -15.133 -13.732 -21.409 1.00 45.44 220 GLN A C 1
ATOM 1734 O O . GLN A 1 220 ? -15.841 -14.730 -21.525 1.00 45.44 220 GLN A O 1
ATOM 1739 N N . ASN A 1 221 ? -15.655 -12.571 -20.996 1.00 50.53 221 ASN A N 1
ATOM 1740 C CA . ASN A 1 221 ? -17.070 -12.474 -20.596 1.00 50.53 221 ASN A CA 1
ATOM 1741 C C . ASN A 1 221 ? -18.044 -12.375 -21.796 1.00 50.53 221 ASN A C 1
ATOM 1743 O O . ASN A 1 221 ? -19.256 -12.519 -21.640 1.00 50.53 221 ASN A O 1
ATOM 1747 N N . SER A 1 222 ? -17.521 -12.152 -23.008 1.00 54.62 222 SER A N 1
ATOM 1748 C CA . SER A 1 222 ? -18.306 -12.124 -24.251 1.00 54.62 222 SER A CA 1
ATOM 1749 C C . SER A 1 222 ? -18.785 -13.523 -24.656 1.00 54.62 222 SER A C 1
ATOM 1751 O O . SER A 1 222 ? -19.952 -13.707 -25.000 1.00 54.62 222 SER A O 1
ATOM 1753 N N . GLU A 1 223 ? -17.909 -14.528 -24.578 1.00 54.66 223 GLU A N 1
ATOM 1754 C CA . GLU A 1 223 ? -18.231 -15.898 -25.005 1.00 54.66 223 GLU A CA 1
ATOM 1755 C C . GLU A 1 223 ? -19.223 -16.583 -24.057 1.00 54.66 223 GLU A C 1
ATOM 1757 O O . GLU A 1 223 ? -20.138 -17.277 -24.505 1.00 54.66 223 GLU A O 1
ATOM 1762 N N . MET A 1 224 ? -19.111 -16.328 -22.749 1.00 59.34 224 MET A N 1
ATOM 1763 C CA . MET A 1 224 ? -20.040 -16.879 -21.760 1.00 59.34 224 MET A CA 1
ATOM 1764 C C . MET A 1 224 ? -21.448 -16.273 -21.876 1.00 59.34 224 MET A C 1
ATOM 1766 O O . MET A 1 224 ? -22.437 -16.992 -21.726 1.00 59.34 224 MET A O 1
ATOM 1770 N N . ARG A 1 225 ? -21.570 -14.983 -22.232 1.00 67.44 225 ARG A N 1
ATOM 1771 C CA . ARG A 1 225 ? -22.871 -14.357 -22.539 1.00 67.44 225 ARG A CA 1
ATOM 1772 C C . ARG A 1 225 ? -23.533 -14.974 -23.767 1.00 67.44 225 ARG A C 1
ATOM 1774 O O . ARG A 1 225 ? -24.705 -15.328 -23.704 1.00 67.44 225 ARG A O 1
ATOM 1781 N N . GLN A 1 226 ? -22.774 -15.188 -24.842 1.00 72.00 226 GLN A N 1
ATOM 1782 C CA . GLN A 1 226 ? -23.297 -15.831 -26.052 1.00 72.00 226 GLN A CA 1
ATOM 1783 C C . GLN A 1 226 ? -23.735 -17.285 -25.806 1.00 72.00 226 GLN A C 1
ATOM 1785 O O . GLN A 1 226 ? -24.702 -17.749 -26.411 1.00 72.00 226 GLN A O 1
ATOM 1790 N N . GLN A 1 227 ? -23.056 -18.016 -24.913 1.00 70.94 227 GLN A N 1
ATOM 1791 C CA . GLN A 1 227 ? -23.501 -19.352 -24.501 1.00 70.94 227 GLN A CA 1
ATOM 1792 C C . GLN A 1 227 ? -24.789 -19.311 -23.665 1.00 70.94 227 GLN A C 1
ATOM 1794 O O . GLN A 1 227 ? -25.665 -20.152 -23.869 1.00 70.94 227 GLN A O 1
ATOM 1799 N N . MET A 1 228 ? -24.947 -18.322 -22.780 1.00 73.81 228 MET A N 1
ATOM 1800 C CA . MET A 1 228 ? -26.172 -18.145 -21.991 1.00 73.81 228 MET A CA 1
ATOM 1801 C C . MET A 1 228 ? -27.380 -17.733 -22.844 1.00 73.81 228 MET A C 1
ATOM 1803 O O . MET A 1 228 ? -28.477 -18.247 -22.625 1.00 73.81 228 MET A O 1
ATOM 1807 N N . ASP A 1 229 ? -27.193 -16.890 -23.863 1.00 78.12 229 ASP A N 1
ATOM 1808 C CA . ASP A 1 229 ? -28.268 -16.526 -24.797 1.00 78.12 229 ASP A CA 1
ATOM 1809 C C . ASP A 1 229 ? -28.760 -17.745 -25.598 1.00 78.12 229 ASP A C 1
ATOM 1811 O O . ASP A 1 229 ? -29.969 -17.951 -25.743 1.00 78.12 229 ASP A O 1
ATOM 1815 N N . LYS A 1 230 ? -27.837 -18.620 -26.028 1.00 76.44 230 LYS A N 1
ATOM 1816 C CA . LYS A 1 230 ? -28.174 -19.904 -26.672 1.00 76.44 230 LYS A CA 1
ATOM 1817 C C . LYS A 1 230 ? -28.927 -20.847 -25.731 1.00 76.44 230 LYS A C 1
ATOM 1819 O O . LYS A 1 230 ? -29.879 -21.497 -26.156 1.00 76.44 230 LYS A O 1
ATOM 1824 N N . LEU A 1 231 ? -28.548 -20.908 -24.453 1.00 76.31 231 LEU A N 1
ATOM 1825 C CA . LEU A 1 231 ? -29.290 -21.660 -23.431 1.00 76.31 231 LEU A CA 1
ATOM 1826 C C . LEU A 1 231 ? -30.715 -21.112 -23.246 1.00 76.31 231 LEU A C 1
ATOM 1828 O O . LEU A 1 231 ? -31.665 -21.890 -23.155 1.00 76.31 231 LEU A O 1
ATOM 1832 N N . GLY A 1 232 ? -30.886 -19.788 -23.271 1.00 78.94 232 GLY A N 1
ATOM 1833 C CA . GLY A 1 232 ? -32.197 -19.136 -23.234 1.00 78.94 232 GLY A CA 1
ATOM 1834 C C . GLY A 1 232 ? -33.074 -19.452 -24.453 1.00 78.94 232 GLY A C 1
ATOM 1835 O O . GLY A 1 232 ? -34.275 -19.684 -24.305 1.00 78.94 232 GLY A O 1
ATOM 1836 N N . GLU A 1 233 ? -32.501 -19.513 -25.658 1.00 79.94 233 GLU A N 1
ATOM 1837 C CA . GLU A 1 233 ? -33.216 -19.958 -26.867 1.00 79.94 233 GLU A CA 1
ATOM 1838 C C . GLU A 1 233 ? -33.625 -21.434 -26.816 1.00 79.94 233 GLU A C 1
ATOM 1840 O O . GLU A 1 233 ? -34.744 -21.768 -27.208 1.00 79.94 233 GLU A O 1
ATOM 1845 N N . ILE A 1 234 ? -32.764 -22.313 -26.293 1.00 75.81 234 ILE A N 1
ATOM 1846 C CA . ILE A 1 234 ? -33.082 -23.739 -26.122 1.00 75.81 234 ILE A CA 1
ATOM 1847 C C . ILE A 1 234 ? -34.248 -23.916 -25.140 1.00 75.81 234 ILE A C 1
ATOM 1849 O O . ILE A 1 234 ? -35.176 -24.676 -25.416 1.00 75.81 234 ILE A O 1
ATOM 1853 N N . MET A 1 235 ? -34.248 -23.171 -24.032 1.00 73.81 235 MET A N 1
ATOM 1854 C CA . MET A 1 235 ? -35.327 -23.198 -23.036 1.00 73.81 235 MET A CA 1
ATOM 1855 C C . MET A 1 235 ? -36.657 -22.682 -23.608 1.00 73.81 235 MET A C 1
ATOM 1857 O O . MET A 1 235 ? -37.705 -23.281 -23.357 1.00 73.81 235 MET A O 1
ATOM 1861 N N . ARG A 1 236 ? -36.631 -21.624 -24.434 1.00 77.50 236 ARG A N 1
ATOM 1862 C CA . ARG A 1 236 ? -37.831 -21.120 -25.131 1.00 77.50 236 ARG A CA 1
ATOM 1863 C C . ARG A 1 236 ? -38.386 -22.129 -26.137 1.00 77.50 236 ARG A C 1
ATOM 1865 O O . ARG A 1 236 ? -39.582 -22.411 -26.101 1.00 77.50 236 ARG A O 1
ATOM 1872 N N . ARG A 1 237 ? -37.528 -22.762 -26.947 1.00 74.38 237 ARG A N 1
ATOM 1873 C CA . ARG A 1 237 ? -37.948 -23.850 -27.853 1.00 74.38 237 ARG A CA 1
ATOM 1874 C C . ARG A 1 237 ? -38.553 -25.038 -27.108 1.00 74.38 237 ARG A C 1
ATOM 1876 O O . ARG A 1 237 ? -39.456 -25.684 -27.628 1.00 74.38 237 ARG A O 1
ATOM 1883 N N . GLN A 1 238 ? -38.082 -25.329 -25.896 1.00 64.94 238 GLN A N 1
ATOM 1884 C CA . GLN A 1 238 ? -38.626 -26.421 -25.089 1.00 64.94 238 GLN A CA 1
ATOM 1885 C C . GLN A 1 238 ? -40.044 -26.111 -24.572 1.00 64.94 238 GLN A C 1
ATOM 1887 O O . GLN A 1 238 ? -40.890 -27.006 -24.539 1.00 64.94 238 GLN A O 1
ATOM 1892 N N . GLN A 1 239 ? -40.341 -24.850 -24.237 1.00 66.94 239 GLN A N 1
ATOM 1893 C CA . GLN A 1 239 ? -41.697 -24.421 -23.868 1.00 66.94 239 GLN A CA 1
ATOM 1894 C C . GLN A 1 239 ? -42.655 -24.407 -25.066 1.00 66.94 239 GLN A C 1
ATOM 1896 O O . GLN A 1 239 ? -43.812 -24.807 -24.930 1.00 66.94 239 GLN A O 1
ATOM 1901 N N . GLU A 1 240 ? -42.185 -24.004 -26.247 1.00 71.69 240 GLU A N 1
ATOM 1902 C CA . GLU A 1 240 ? -42.980 -24.052 -27.481 1.00 71.69 240 GLU A CA 1
ATOM 1903 C C . GLU A 1 240 ? -43.312 -25.498 -27.883 1.00 71.69 240 GLU A C 1
ATOM 1905 O O . GLU A 1 240 ? -44.477 -25.795 -28.151 1.00 71.69 240 GLU A O 1
ATOM 1910 N N . MET A 1 241 ? -42.347 -26.425 -27.795 1.00 67.06 241 MET A N 1
ATOM 1911 C CA . MET A 1 241 ? -42.590 -27.850 -28.061 1.00 67.06 241 MET A CA 1
ATOM 1912 C C . MET A 1 241 ? -43.597 -28.478 -27.095 1.00 67.06 241 MET A C 1
ATOM 1914 O O . MET A 1 241 ? -44.438 -29.255 -27.544 1.00 67.06 241 MET A O 1
ATOM 1918 N N . MET A 1 242 ? -43.548 -28.154 -25.794 1.00 66.94 242 MET A N 1
ATOM 1919 C CA . MET A 1 242 ? -44.543 -28.650 -24.829 1.00 66.94 242 MET A CA 1
ATOM 1920 C C . MET A 1 242 ? -45.953 -28.160 -25.160 1.00 66.94 242 MET A C 1
ATOM 1922 O O . MET A 1 242 ? -46.913 -28.925 -25.064 1.00 66.94 242 MET A O 1
ATOM 1926 N N . ASN A 1 243 ? -46.082 -26.902 -25.587 1.00 67.50 243 ASN A N 1
ATOM 1927 C CA . ASN A 1 243 ? -47.368 -26.345 -25.995 1.00 67.50 243 ASN A CA 1
ATOM 1928 C C . ASN A 1 243 ? -47.879 -26.987 -27.294 1.00 67.50 243 ASN A C 1
ATOM 1930 O O . ASN A 1 243 ? -49.082 -27.220 -27.423 1.00 67.50 243 ASN A O 1
ATOM 1934 N N . GLU A 1 244 ? -46.992 -27.338 -28.229 1.00 62.94 244 GLU A N 1
ATOM 1935 C CA . GLU A 1 244 ? -47.348 -28.102 -29.431 1.00 62.94 244 GLU A CA 1
ATOM 1936 C C . GLU A 1 244 ? -47.761 -29.545 -29.112 1.00 62.94 244 GLU A C 1
ATOM 1938 O O . GLU A 1 244 ? -48.765 -30.016 -29.656 1.00 62.94 244 GLU A O 1
ATOM 1943 N N . THR A 1 245 ? -47.075 -30.234 -28.187 1.00 63.44 245 THR A N 1
ATOM 1944 C CA . THR A 1 245 ? -47.481 -31.588 -27.761 1.00 63.44 245 THR A CA 1
ATOM 1945 C C . THR A 1 245 ? -48.828 -31.570 -27.044 1.00 63.44 245 THR A C 1
ATOM 1947 O O . THR A 1 245 ? -49.670 -32.420 -27.325 1.00 63.44 245 THR A O 1
ATOM 1950 N N . PHE A 1 246 ? -49.092 -30.575 -26.190 1.00 64.62 246 PHE A N 1
ATOM 1951 C CA . PHE A 1 246 ? -50.388 -30.434 -25.515 1.00 64.62 246 PHE A CA 1
ATOM 1952 C C . PHE A 1 246 ? -51.541 -30.174 -26.494 1.00 64.62 246 PHE A C 1
ATOM 1954 O O . PHE A 1 246 ? -52.635 -30.721 -26.334 1.00 64.62 246 PHE A O 1
ATOM 1961 N N . ARG A 1 247 ? -51.301 -29.370 -27.539 1.00 64.06 247 ARG A N 1
ATOM 1962 C CA . ARG A 1 247 ? -52.289 -29.114 -28.599 1.00 64.06 247 ARG A CA 1
ATOM 1963 C C . ARG A 1 247 ? -52.543 -30.348 -29.459 1.00 64.06 247 ARG A C 1
ATOM 1965 O O . ARG A 1 247 ? -53.690 -30.600 -29.826 1.00 64.06 247 ARG A O 1
ATOM 1972 N N . MET A 1 248 ? -51.503 -31.122 -29.770 1.00 61.44 248 MET A N 1
ATOM 1973 C CA . MET A 1 248 ? -51.653 -32.374 -30.515 1.00 61.44 248 MET A CA 1
ATOM 1974 C C . MET A 1 248 ? -52.372 -33.460 -29.705 1.00 61.44 248 MET A C 1
ATOM 1976 O O . MET A 1 248 ? -53.240 -34.129 -30.268 1.00 61.44 248 MET A O 1
ATOM 1980 N N . ASP A 1 249 ? -52.100 -33.596 -28.400 1.00 61.59 249 ASP A N 1
ATOM 1981 C CA . ASP A 1 249 ? -52.801 -34.566 -27.537 1.00 61.59 249 ASP A CA 1
ATOM 1982 C C . ASP A 1 249 ? -54.298 -34.225 -27.411 1.00 61.59 249 ASP A C 1
ATOM 1984 O O . ASP A 1 249 ? -55.157 -35.107 -27.488 1.00 61.59 249 ASP A O 1
ATOM 1988 N N . GLN A 1 250 ? -54.646 -32.932 -27.332 1.00 59.84 250 GLN A N 1
ATOM 1989 C CA . GLN A 1 250 ? -56.047 -32.489 -27.367 1.00 59.84 250 GLN A CA 1
ATOM 1990 C C . GLN A 1 250 ? -56.738 -32.795 -28.702 1.00 59.84 250 GLN A C 1
ATOM 1992 O O . GLN A 1 250 ? -57.899 -33.213 -28.707 1.00 59.84 250 GLN A O 1
ATOM 1997 N N . MET A 1 251 ? -56.047 -32.629 -29.834 1.00 60.19 251 MET A N 1
ATOM 1998 C CA . MET A 1 251 ? -56.623 -32.944 -31.146 1.00 60.19 251 MET A CA 1
ATOM 1999 C C . MET A 1 251 ? -56.800 -34.454 -31.373 1.00 60.19 251 MET A C 1
ATOM 2001 O O . MET A 1 251 ? -57.788 -34.852 -31.993 1.00 60.19 251 MET A O 1
ATOM 2005 N N . GLN A 1 252 ? -55.920 -35.305 -30.828 1.00 58.31 252 GLN A N 1
ATOM 2006 C CA . GLN A 1 252 ? -56.074 -36.767 -30.900 1.00 58.31 252 GLN A CA 1
ATOM 2007 C C . GLN A 1 252 ? -57.220 -37.288 -30.023 1.00 58.31 252 GLN A C 1
ATOM 2009 O O . GLN A 1 252 ? -58.028 -38.094 -30.497 1.00 58.31 252 GLN A O 1
ATOM 2014 N N . ARG A 1 253 ? -57.379 -36.780 -28.791 1.00 56.53 253 ARG A N 1
ATOM 2015 C CA . ARG A 1 253 ? -58.517 -37.161 -27.927 1.00 56.53 253 ARG A CA 1
ATOM 2016 C C . ARG A 1 253 ? -59.866 -36.711 -28.492 1.00 56.53 253 ARG A C 1
ATOM 2018 O O . ARG A 1 253 ? -60.858 -37.419 -28.332 1.00 56.53 253 ARG A O 1
ATOM 2025 N N . GLY A 1 254 ? -59.905 -35.583 -29.204 1.00 57.72 254 GLY A N 1
ATOM 2026 C CA . GLY A 1 254 ? -61.114 -35.101 -29.879 1.00 57.72 254 GLY A CA 1
ATOM 2027 C C . GLY A 1 254 ? -61.565 -35.958 -31.072 1.00 57.72 254 GLY A C 1
ATOM 2028 O O . GLY A 1 254 ? -62.758 -36.000 -31.373 1.00 57.72 254 GLY A O 1
ATOM 2029 N N . GLN A 1 255 ? -60.651 -36.671 -31.745 1.00 55.31 255 GLN A N 1
ATOM 2030 C CA . GLN A 1 255 ? -60.993 -37.526 -32.894 1.00 55.31 255 GLN A CA 1
ATOM 2031 C C . GLN A 1 255 ? -61.411 -38.949 -32.500 1.00 55.31 255 GLN A C 1
ATOM 2033 O O . GLN A 1 255 ? -62.300 -39.506 -33.144 1.00 55.31 255 GLN A O 1
ATOM 2038 N N . GLN A 1 256 ? -60.875 -39.518 -31.415 1.00 53.38 256 GLN A N 1
ATOM 2039 C CA . GLN A 1 256 ? -61.290 -40.850 -30.943 1.00 53.38 256 GLN A CA 1
ATOM 2040 C C . GLN A 1 256 ? -62.727 -40.889 -30.401 1.00 53.38 256 GLN A C 1
ATOM 2042 O O . GLN A 1 256 ? -63.386 -41.922 -30.494 1.00 53.38 256 GLN A O 1
ATOM 2047 N N . GLN A 1 257 ? -63.269 -39.756 -29.948 1.00 51.69 257 GLN A N 1
ATOM 2048 C CA . GLN A 1 257 ? -64.655 -39.671 -29.473 1.00 51.69 257 GLN A CA 1
ATOM 2049 C C . GLN A 1 257 ? -65.703 -39.562 -30.600 1.00 51.69 257 GLN A C 1
ATOM 2051 O O . GLN A 1 257 ? -66.891 -39.746 -30.354 1.00 51.69 257 GLN A O 1
ATOM 2056 N N . ARG A 1 258 ? -65.288 -39.306 -31.852 1.00 50.09 258 ARG A N 1
ATOM 2057 C CA . ARG A 1 258 ? -66.190 -39.259 -33.024 1.00 50.09 258 ARG A CA 1
ATOM 2058 C C . ARG A 1 258 ? -66.272 -40.572 -33.813 1.00 50.09 258 ARG A C 1
ATOM 2060 O O . ARG A 1 258 ? -67.113 -40.669 -34.702 1.00 50.09 258 ARG A O 1
ATOM 2067 N N . GLY A 1 259 ? -65.444 -41.569 -33.491 1.00 53.41 259 GLY A N 1
ATOM 2068 C CA . GLY A 1 259 ? -65.446 -42.885 -34.147 1.00 53.41 259 GLY A CA 1
ATOM 2069 C C . GLY A 1 259 ? -66.354 -43.939 -33.500 1.00 53.41 259 GLY A C 1
ATOM 2070 O O . GLY A 1 259 ? -66.702 -44.905 -34.162 1.00 53.41 259 GLY A O 1
ATOM 2071 N N . GLN A 1 260 ? -66.771 -43.750 -32.242 1.00 51.00 260 GLN A N 1
ATOM 2072 C CA . GLN A 1 260 ? -67.579 -44.724 -31.483 1.00 51.00 260 GLN A CA 1
ATOM 2073 C C . GLN A 1 260 ? -69.101 -44.522 -31.588 1.00 51.00 260 GLN A C 1
ATOM 2075 O O . GLN A 1 260 ? -69.853 -45.205 -30.908 1.00 51.00 260 GLN A O 1
ATOM 2080 N N . ASN A 1 261 ? -69.562 -43.603 -32.444 1.00 50.38 261 ASN A N 1
ATOM 2081 C CA . ASN A 1 261 ? -70.987 -43.285 -32.621 1.00 50.38 261 ASN A CA 1
ATOM 2082 C C . ASN A 1 261 ? -71.502 -43.593 -34.044 1.00 50.38 261 ASN A C 1
ATOM 2084 O O . ASN A 1 261 ? -72.404 -42.927 -34.551 1.00 50.38 261 ASN A O 1
ATOM 2088 N N . ARG A 1 262 ? -70.891 -44.576 -34.716 1.00 50.03 262 ARG A N 1
ATOM 2089 C CA . ARG A 1 262 ? -71.417 -45.187 -35.944 1.00 50.03 262 ARG A CA 1
ATOM 2090 C C . ARG A 1 262 ? -71.339 -46.709 -35.840 1.00 50.03 262 ARG A C 1
ATOM 2092 O O . ARG A 1 262 ? -70.493 -47.324 -36.478 1.00 50.03 262 ARG A O 1
ATOM 2099 N N . GLU A 1 263 ? -72.239 -47.263 -35.043 1.00 37.88 263 GLU A N 1
ATOM 2100 C CA . GLU A 1 263 ? -72.921 -48.533 -35.316 1.00 37.88 263 GLU A CA 1
ATOM 2101 C C . GLU A 1 263 ? -74.426 -48.283 -35.192 1.00 37.88 263 GLU A C 1
ATOM 2103 O O . GLU A 1 263 ? -74.810 -47.468 -34.318 1.00 37.88 263 GLU A O 1
#

Radius of gyration: 30.51 Å; chains: 1; bounding box: 109×60×62 Å

pLDDT: mean 79.36, std 16.6, range [37.88, 97.31]

Secondary structure (DSSP, 8-state):
--TT-----PPPP---PPPPP--SHHHHHHHHHHHHHHH-GGGHHHHHHHHHHHHSSHHHH-S-HHHHHHHHHHHHHHHH--SHHHHHHHHHHHHHHHHHHHHHTS-HHHHHHHHHHHHHHHHHHHT--HHHHHHHHHHHHHHHHHHHHHHHHHHHT-TTS-GGGHHHHHHHHHHHHHHHHHHHHHHHTT-HHHHHHHHHHHHHHHHHHHHHHHGGG-THHHHHHHHHHHHHHHHHHHHHHHHHHHHHHHHHHHHHTTSSS--

Sequence (263 aa):
TDDAGHTATSETKTLVMPLRPFSNPLARAVIEQRRVLALDANAKSRVLDLMDAITLRPEDTFDNMAHYLAIMSARTRLKMADNDDKLRDEVAYLWEIALGIEEGNLSDAERRLRQAQQALQDAIKNGASDEEIDKAMKELREAMNQFLQEFAQRAQQNPNAPQMQQNGQELRQSDIERMMDQIENLAKSGDRDSAQQLLSQLQDMMNNLQAGRQQQGGQQNSEMRQQMDKLGEIMRRQQEMMNETFRMDQMQRGQQQRGQNRE